Protein AF-A0A948F2N7-F1 (afdb_monomer_lite)

Sequence (190 aa):
MMTNHFDINRPVHLARRDVFFERAAEILYSPLQHLPTAQRIERVEMILALLKISERHAFFAIQASKALPREHDMLRFLRLIYDSVQSAHSMMQHQLHLEAEESFLCQFLTATPEQCVLPALHYQRRAEDILQGLWNVLQLAHTAYRALQQANQGQFQADEQERYRLAYDSFRQDVMAFSAPPAPTPPPPA

pLDDT: mean 90.44, std 11.83, range [44.75, 98.5]

Structure (mmCIF, N/CA/C/O backbone):
data_AF-A0A948F2N7-F1
#
_entry.id   AF-A0A948F2N7-F1
#
loop_
_atom_site.group_PDB
_atom_site.id
_atom_site.type_symbol
_atom_site.label_atom_id
_atom_site.label_alt_id
_atom_site.label_comp_id
_atom_site.label_asym_id
_atom_site.label_entity_id
_atom_site.label_seq_id
_atom_site.pdbx_PDB_ins_code
_atom_site.Cartn_x
_atom_site.Cartn_y
_atom_site.Cartn_z
_atom_site.occupancy
_atom_site.B_iso_or_equiv
_atom_site.auth_seq_id
_atom_site.auth_comp_id
_atom_site.auth_asym_id
_atom_site.auth_atom_id
_atom_site.pdbx_PDB_model_num
ATOM 1 N N . MET A 1 1 ? -32.102 10.167 18.237 1.00 46.38 1 MET A N 1
ATOM 2 C CA . MET A 1 1 ? -30.822 10.564 17.611 1.00 46.38 1 MET A CA 1
ATOM 3 C C . MET A 1 1 ? -30.577 9.611 16.455 1.00 46.38 1 MET A C 1
ATOM 5 O O . MET A 1 1 ? -30.677 8.414 16.684 1.00 46.38 1 MET A O 1
ATOM 9 N N . MET A 1 2 ? -30.363 10.102 15.231 1.00 49.56 2 MET A N 1
ATOM 10 C CA . MET A 1 2 ? -29.996 9.229 14.109 1.00 49.56 2 MET A CA 1
ATOM 11 C C . MET A 1 2 ? -28.596 8.682 14.375 1.00 49.56 2 MET A C 1
ATOM 13 O O . MET A 1 2 ? -27.639 9.449 14.448 1.00 49.56 2 MET A O 1
ATOM 17 N N . THR A 1 3 ? -28.490 7.376 14.589 1.00 60.00 3 THR A N 1
ATOM 18 C CA . THR A 1 3 ? -27.208 6.700 14.767 1.00 60.00 3 THR A CA 1
ATOM 19 C C . THR A 1 3 ? -26.395 6.874 13.488 1.00 60.00 3 THR A C 1
ATOM 21 O O . THR A 1 3 ? -26.843 6.478 12.412 1.00 60.00 3 THR A O 1
ATOM 24 N N . ASN A 1 4 ? -25.224 7.500 13.585 1.00 78.81 4 ASN A N 1
ATOM 25 C CA . ASN A 1 4 ? -24.350 7.717 12.441 1.00 78.81 4 ASN A CA 1
ATOM 26 C C . ASN A 1 4 ? -23.945 6.352 11.850 1.00 78.81 4 ASN A C 1
ATOM 28 O O . ASN A 1 4 ? -23.391 5.505 12.553 1.00 78.81 4 ASN A O 1
ATOM 32 N N . HIS A 1 5 ? -24.217 6.119 10.561 1.00 83.12 5 HIS A N 1
ATOM 33 C CA . HIS A 1 5 ? -23.869 4.860 9.889 1.00 83.12 5 HIS A CA 1
ATOM 34 C C . HIS A 1 5 ? -22.365 4.547 9.962 1.00 83.12 5 HIS A C 1
ATOM 36 O O . HIS A 1 5 ? -21.990 3.371 9.954 1.00 83.12 5 HIS A O 1
ATOM 42 N N . PHE A 1 6 ? -21.515 5.575 10.082 1.00 85.25 6 PHE A N 1
ATOM 43 C CA . PHE A 1 6 ? -20.081 5.404 10.300 1.00 85.25 6 PHE A CA 1
ATOM 44 C C . PHE A 1 6 ? -19.765 4.799 11.667 1.00 85.25 6 PHE A C 1
ATOM 46 O O . PHE A 1 6 ? -18.865 3.972 11.741 1.00 85.25 6 PHE A O 1
ATOM 53 N N . ASP A 1 7 ? -20.520 5.127 12.720 1.00 87.62 7 ASP A N 1
ATOM 54 C CA . ASP A 1 7 ? -20.317 4.546 14.054 1.00 87.62 7 ASP A CA 1
ATOM 55 C C . ASP A 1 7 ? -20.679 3.061 14.067 1.00 87.62 7 ASP A C 1
ATOM 57 O O . ASP A 1 7 ? -19.902 2.234 14.541 1.00 87.62 7 ASP A O 1
ATOM 61 N N . ILE A 1 8 ? -21.822 2.705 13.471 1.00 89.06 8 ILE A N 1
ATOM 62 C CA . ILE A 1 8 ? -22.275 1.309 13.407 1.00 89.06 8 ILE A CA 1
ATOM 63 C C . ILE A 1 8 ? -21.257 0.456 12.643 1.00 89.06 8 ILE A C 1
ATOM 65 O O . ILE A 1 8 ? -20.907 -0.628 13.101 1.00 89.06 8 ILE A O 1
ATOM 69 N N . ASN A 1 9 ? -20.757 0.929 11.500 1.00 94.06 9 ASN A N 1
ATOM 70 C CA . ASN A 1 9 ? -19.864 0.152 10.635 1.00 94.06 9 ASN A CA 1
ATOM 71 C C . ASN A 1 9 ? -18.371 0.356 10.923 1.00 94.06 9 ASN A C 1
ATOM 73 O O . ASN A 1 9 ? -17.530 -0.244 10.248 1.00 94.06 9 ASN A O 1
ATOM 77 N N . ARG A 1 10 ? -18.018 1.163 11.930 1.00 95.19 10 ARG A N 1
ATOM 78 C CA . ARG A 1 10 ? -16.626 1.465 12.284 1.00 95.19 10 ARG A CA 1
ATOM 79 C C . ARG A 1 10 ? -15.768 0.208 12.483 1.00 95.19 10 ARG A C 1
ATOM 81 O O . ARG A 1 10 ? -14.689 0.175 11.888 1.00 95.19 10 ARG A O 1
ATOM 88 N N . PRO A 1 11 ? -16.210 -0.842 13.211 1.00 97.19 11 PRO A N 1
ATOM 89 C CA . PRO A 1 11 ? -15.408 -2.057 13.368 1.00 97.19 11 PRO A CA 1
ATOM 90 C C . PRO A 1 11 ? -15.084 -2.727 12.025 1.00 97.19 11 PRO A C 1
ATOM 92 O O . PRO A 1 11 ? -13.953 -3.140 11.790 1.00 97.19 11 PRO A O 1
ATOM 95 N N . VAL A 1 12 ? -16.041 -2.750 11.094 1.00 97.50 12 VAL A N 1
ATOM 96 C CA . VAL A 1 12 ? -15.871 -3.346 9.758 1.00 97.50 12 VAL A CA 1
ATOM 97 C C . VAL A 1 12 ? -14.907 -2.521 8.901 1.00 97.50 12 VAL A C 1
ATOM 99 O O . VAL A 1 12 ? -14.064 -3.076 8.196 1.00 97.50 12 VAL A O 1
ATOM 102 N N . HIS A 1 13 ? -14.997 -1.190 8.958 1.00 97.81 13 HIS A N 1
ATOM 103 C CA . HIS A 1 13 ? -14.063 -0.311 8.253 1.00 97.81 13 HIS A CA 1
ATOM 104 C C . HIS A 1 13 ? -12.637 -0.431 8.795 1.00 97.81 13 HIS A C 1
ATOM 106 O O . HIS A 1 13 ? -11.698 -0.524 8.006 1.00 97.81 13 HIS A O 1
ATOM 112 N N . LEU A 1 14 ? -12.465 -0.505 10.115 1.00 98.25 14 LEU A N 1
ATOM 113 C CA . LEU A 1 14 ? -11.155 -0.729 10.723 1.00 98.25 14 LEU A CA 1
ATOM 114 C C . LEU A 1 14 ? -10.580 -2.097 10.337 1.00 98.25 14 LEU A C 1
ATOM 116 O O . LEU A 1 14 ? -9.423 -2.161 9.929 1.00 98.25 14 LEU A O 1
ATOM 120 N N . ALA A 1 15 ? -11.393 -3.157 10.352 1.00 98.38 15 ALA A N 1
ATOM 121 C CA . ALA A 1 15 ? -10.968 -4.484 9.910 1.00 98.38 15 ALA A CA 1
ATOM 122 C C . ALA A 1 15 ? -10.493 -4.480 8.446 1.00 98.38 15 ALA A C 1
ATOM 124 O O . ALA A 1 15 ? -9.413 -4.985 8.147 1.00 98.38 15 ALA A O 1
ATOM 125 N N . ARG A 1 16 ? -11.239 -3.842 7.530 1.00 97.69 16 ARG A N 1
ATOM 126 C CA . ARG A 1 16 ? -10.808 -3.700 6.125 1.00 97.69 16 ARG A CA 1
ATOM 127 C C . ARG A 1 16 ? -9.537 -2.884 5.978 1.00 97.69 16 ARG A C 1
ATOM 129 O O . ARG A 1 16 ? -8.660 -3.267 5.216 1.00 97.69 16 ARG A O 1
ATOM 136 N N . ARG A 1 17 ? -9.425 -1.752 6.673 1.00 98.31 17 ARG A N 1
ATOM 137 C CA . ARG A 1 17 ? -8.193 -0.959 6.639 1.00 98.31 17 ARG A CA 1
ATOM 138 C C . ARG A 1 17 ? -6.998 -1.838 6.998 1.00 98.31 17 ARG A C 1
ATOM 140 O O . ARG A 1 17 ? -6.014 -1.841 6.262 1.00 98.31 17 ARG A O 1
ATOM 147 N N . ASP A 1 18 ? -7.117 -2.566 8.103 1.00 98.44 18 ASP A N 1
ATOM 148 C CA . ASP A 1 18 ? -6.036 -3.360 8.670 1.00 98.44 18 ASP A CA 1
ATOM 149 C C . ASP A 1 18 ? -5.641 -4.514 7.746 1.00 98.44 18 ASP A C 1
ATOM 151 O O . ASP A 1 18 ? -4.490 -4.569 7.332 1.00 98.44 18 ASP A O 1
ATOM 155 N N . VAL A 1 19 ? -6.588 -5.357 7.319 1.00 98.19 19 VAL A N 1
ATOM 156 C CA . VAL A 1 19 ? -6.302 -6.505 6.438 1.00 98.19 19 VAL A CA 1
ATOM 157 C C . VAL A 1 19 ? -5.611 -6.079 5.141 1.00 98.19 19 VAL A C 1
ATOM 159 O O . VAL A 1 19 ? -4.611 -6.672 4.736 1.00 98.19 19 VAL A O 1
ATOM 162 N N . PHE A 1 20 ? -6.132 -5.046 4.475 1.00 98.00 20 PHE A N 1
ATOM 163 C CA . PHE A 1 20 ? -5.592 -4.610 3.188 1.00 98.00 20 PHE A CA 1
ATOM 164 C C . PHE A 1 20 ? -4.229 -3.922 3.340 1.00 98.00 20 PHE A C 1
ATOM 166 O O . PHE A 1 20 ? -3.353 -4.118 2.498 1.00 98.00 20 PHE A O 1
ATOM 173 N N . PHE A 1 21 ? -4.020 -3.162 4.421 1.00 97.75 21 PHE A N 1
ATOM 174 C CA . PHE A 1 21 ? -2.711 -2.582 4.729 1.00 97.75 21 PHE A CA 1
ATOM 175 C C . PHE A 1 21 ? -1.679 -3.663 5.058 1.00 97.75 21 PHE A C 1
ATOM 177 O O . PHE A 1 21 ? -0.584 -3.645 4.501 1.00 97.75 21 PHE A O 1
ATOM 184 N N . GLU A 1 22 ? -2.028 -4.615 5.925 1.00 96.88 22 GLU A N 1
ATOM 185 C CA . GLU A 1 22 ? -1.131 -5.702 6.317 1.00 96.88 22 GLU A CA 1
ATOM 186 C C . GLU A 1 22 ? -0.718 -6.542 5.110 1.00 96.88 22 GLU A C 1
ATOM 188 O O . GLU A 1 22 ? 0.467 -6.836 4.955 1.00 96.88 22 GLU A O 1
ATOM 193 N N . ARG A 1 23 ? -1.655 -6.854 4.204 1.00 96.00 23 ARG A N 1
ATOM 194 C CA . ARG A 1 23 ? -1.316 -7.572 2.972 1.00 96.00 23 ARG A CA 1
ATOM 195 C C . ARG A 1 23 ? -0.406 -6.755 2.059 1.00 96.00 23 ARG A C 1
ATOM 197 O O . ARG A 1 23 ? 0.554 -7.300 1.520 1.00 96.00 23 ARG A O 1
ATOM 204 N N . ALA A 1 24 ? -0.688 -5.465 1.874 1.00 96.06 24 ALA A N 1
ATOM 205 C CA . ALA A 1 24 ? 0.168 -4.596 1.070 1.00 96.06 24 ALA A CA 1
ATOM 206 C C . ALA A 1 24 ? 1.598 -4.553 1.634 1.00 96.06 24 ALA A C 1
ATOM 208 O O . ALA A 1 24 ? 2.561 -4.697 0.881 1.00 96.06 24 ALA A O 1
ATOM 209 N N . ALA A 1 25 ? 1.733 -4.422 2.957 1.00 94.88 25 ALA A N 1
ATOM 210 C CA . ALA A 1 25 ? 3.020 -4.446 3.640 1.00 94.88 25 ALA A CA 1
ATOM 211 C C . ALA A 1 25 ? 3.738 -5.795 3.460 1.00 94.88 25 ALA A C 1
ATOM 213 O O . ALA A 1 25 ? 4.911 -5.813 3.106 1.00 94.88 25 ALA A O 1
ATOM 214 N N . GLU A 1 26 ? 3.039 -6.922 3.626 1.00 93.06 26 GLU A N 1
ATOM 215 C CA . GLU A 1 26 ? 3.589 -8.270 3.409 1.00 93.06 26 GLU A CA 1
ATOM 216 C C . GLU A 1 26 ? 4.169 -8.444 1.995 1.00 93.06 26 GLU A C 1
ATOM 218 O O . GLU A 1 26 ? 5.285 -8.940 1.822 1.00 93.06 26 GLU A O 1
ATOM 223 N N . ILE A 1 27 ? 3.440 -7.989 0.973 1.00 92.56 27 ILE A N 1
ATOM 224 C CA . ILE A 1 27 ? 3.890 -8.069 -0.420 1.00 92.56 27 ILE A CA 1
ATOM 225 C C . ILE A 1 27 ? 5.096 -7.150 -0.652 1.00 92.56 27 ILE A C 1
ATOM 227 O O . ILE A 1 27 ? 6.024 -7.560 -1.349 1.00 92.56 27 ILE A O 1
ATOM 231 N N . LEU A 1 28 ? 5.116 -5.956 -0.047 1.00 91.81 28 LEU A N 1
ATOM 232 C CA . LEU A 1 28 ? 6.245 -5.018 -0.112 1.00 91.81 28 LEU A CA 1
ATOM 233 C C . LEU A 1 28 ? 7.523 -5.565 0.543 1.00 91.81 28 LEU A C 1
ATOM 235 O O . LEU A 1 28 ? 8.616 -5.217 0.108 1.00 91.81 28 LEU A O 1
ATOM 239 N N . TYR A 1 29 ? 7.409 -6.444 1.543 1.00 88.75 29 TYR A N 1
ATOM 240 C CA . TYR A 1 29 ? 8.560 -7.139 2.132 1.00 88.75 29 TYR A CA 1
ATOM 241 C C . TYR A 1 29 ? 9.114 -8.271 1.248 1.00 88.75 29 TYR A C 1
ATOM 243 O O . TYR A 1 29 ? 10.170 -8.824 1.555 1.00 88.75 29 TYR A O 1
ATOM 251 N N . SER A 1 30 ? 8.425 -8.642 0.165 1.00 86.88 30 SER A N 1
ATOM 252 C CA . SER A 1 30 ? 8.872 -9.712 -0.730 1.00 86.88 30 SER A CA 1
ATOM 253 C C . SER A 1 30 ? 9.883 -9.190 -1.764 1.00 86.88 30 SER A C 1
ATOM 255 O O . SER A 1 30 ? 9.592 -8.199 -2.436 1.00 86.88 30 SER A O 1
ATOM 257 N N . PRO A 1 31 ? 11.030 -9.862 -1.976 1.00 83.56 31 PRO A N 1
ATOM 258 C CA . PRO A 1 31 ? 12.002 -9.451 -2.987 1.00 83.56 31 PRO A CA 1
ATOM 259 C C . PRO A 1 31 ? 11.407 -9.431 -4.403 1.00 83.56 31 PRO A C 1
ATOM 261 O O . PRO A 1 31 ? 10.843 -10.423 -4.861 1.00 83.56 31 PRO A O 1
ATOM 264 N N . LEU A 1 32 ? 11.578 -8.314 -5.117 1.00 84.75 32 LEU A N 1
ATOM 265 C CA . LEU A 1 32 ? 11.152 -8.162 -6.519 1.00 84.75 32 LEU A CA 1
ATOM 266 C C . LEU A 1 32 ? 12.289 -8.380 -7.529 1.00 84.75 32 LEU A C 1
ATOM 268 O O . LEU A 1 32 ? 12.033 -8.489 -8.722 1.00 84.75 32 LEU A O 1
ATOM 272 N N . GLN A 1 33 ? 13.541 -8.440 -7.068 1.00 79.56 33 GLN A N 1
ATOM 273 C CA . GLN A 1 33 ? 14.754 -8.373 -7.901 1.00 79.56 33 GLN A CA 1
ATOM 274 C C . GLN A 1 33 ? 14.891 -9.525 -8.907 1.00 79.56 33 GLN A C 1
ATOM 276 O O . GLN A 1 33 ? 15.555 -9.373 -9.926 1.00 79.56 33 GLN A O 1
ATOM 281 N N . HIS A 1 34 ? 14.266 -10.670 -8.631 1.00 83.00 34 HIS A N 1
ATOM 282 C CA . HIS A 1 34 ? 14.324 -11.851 -9.497 1.00 83.00 34 HIS A CA 1
ATOM 283 C C . HIS A 1 34 ? 13.182 -11.917 -10.518 1.00 83.00 34 HIS A C 1
ATOM 285 O O . HIS A 1 34 ? 13.141 -12.842 -11.325 1.00 83.00 34 HIS A O 1
ATOM 291 N N . LEU A 1 35 ? 12.243 -10.970 -10.475 1.00 88.31 35 LEU A N 1
ATOM 292 C CA . LEU A 1 35 ? 11.080 -10.962 -11.352 1.00 88.31 35 LEU A CA 1
ATOM 293 C C . LEU A 1 35 ? 11.353 -10.132 -12.619 1.00 88.31 35 LEU A C 1
ATOM 295 O O . LEU A 1 35 ? 11.955 -9.057 -12.526 1.00 88.31 35 LEU A O 1
ATOM 299 N N . PRO A 1 36 ? 10.851 -10.561 -13.792 1.00 91.81 36 PRO A N 1
ATOM 300 C CA . PRO A 1 36 ? 10.813 -9.726 -14.992 1.00 91.81 36 PRO A CA 1
ATOM 301 C C . PRO A 1 36 ? 10.099 -8.388 -14.745 1.00 91.81 36 PRO A C 1
ATOM 303 O O . PRO A 1 36 ? 9.174 -8.320 -13.935 1.00 91.81 36 PRO A O 1
ATOM 306 N N . THR A 1 37 ? 10.472 -7.324 -15.471 1.00 92.38 37 THR A N 1
ATOM 307 C CA . THR A 1 37 ? 9.880 -5.971 -15.344 1.00 92.38 37 THR A CA 1
ATOM 308 C C . THR A 1 37 ? 8.350 -5.987 -15.364 1.00 92.38 37 THR A C 1
ATOM 310 O O . THR A 1 37 ? 7.734 -5.396 -14.481 1.00 92.38 37 THR A O 1
ATOM 313 N N . ALA A 1 38 ? 7.733 -6.739 -16.281 1.00 92.25 38 ALA A N 1
ATOM 314 C CA . ALA A 1 38 ? 6.277 -6.878 -16.352 1.00 92.25 38 ALA A CA 1
ATOM 315 C C . ALA A 1 38 ? 5.661 -7.469 -15.065 1.00 92.25 38 ALA A C 1
ATOM 317 O O . ALA A 1 38 ? 4.722 -6.905 -14.514 1.00 92.25 38 ALA A O 1
ATOM 318 N N . GLN A 1 39 ? 6.244 -8.537 -14.512 1.00 92.94 39 GLN A N 1
ATOM 319 C CA . GLN A 1 39 ? 5.759 -9.145 -13.264 1.00 92.94 39 GLN A CA 1
ATOM 320 C C . GLN A 1 39 ? 5.991 -8.241 -12.044 1.00 92.94 39 GLN A C 1
ATOM 322 O O . GLN A 1 39 ? 5.197 -8.240 -11.101 1.00 92.94 39 GLN A O 1
ATOM 327 N N . ARG A 1 40 ? 7.071 -7.443 -12.046 1.00 94.31 40 ARG A N 1
ATOM 328 C CA . ARG A 1 40 ? 7.293 -6.410 -11.020 1.00 94.31 40 ARG A CA 1
ATOM 329 C C . ARG A 1 40 ? 6.185 -5.355 -11.066 1.00 94.31 40 ARG A C 1
ATOM 331 O O . ARG A 1 40 ? 5.661 -5.004 -10.011 1.00 94.31 40 ARG A O 1
ATOM 338 N N . ILE A 1 41 ? 5.795 -4.913 -12.264 1.00 95.44 41 ILE A N 1
ATOM 339 C CA . ILE A 1 41 ? 4.695 -3.960 -12.477 1.00 95.44 41 ILE A CA 1
ATOM 340 C C . ILE A 1 41 ? 3.373 -4.526 -11.953 1.00 95.44 41 ILE A C 1
ATOM 342 O O . ILE A 1 41 ? 2.759 -3.885 -11.106 1.00 95.44 41 ILE A O 1
ATOM 346 N N . GLU A 1 42 ? 2.983 -5.738 -12.359 1.00 94.56 42 GLU A N 1
ATOM 347 C CA . GLU A 1 42 ? 1.745 -6.389 -11.890 1.00 94.56 42 GLU A CA 1
ATOM 348 C C . GLU A 1 42 ? 1.687 -6.472 -10.356 1.00 94.56 42 GLU A C 1
ATOM 350 O O . GLU A 1 42 ? 0.668 -6.190 -9.719 1.00 94.56 42 GLU A O 1
ATOM 355 N N . ARG A 1 43 ? 2.817 -6.814 -9.725 1.00 93.75 43 ARG A N 1
ATOM 356 C CA . ARG A 1 43 ? 2.906 -6.901 -8.265 1.00 93.75 43 ARG A CA 1
ATOM 357 C C . ARG A 1 43 ? 2.762 -5.538 -7.593 1.00 93.75 43 ARG A C 1
ATOM 359 O O . ARG A 1 43 ? 2.100 -5.437 -6.559 1.00 93.75 43 ARG A O 1
ATOM 366 N N . VAL A 1 44 ? 3.356 -4.498 -8.169 1.00 96.00 44 VAL A N 1
ATOM 367 C CA . VAL A 1 44 ? 3.223 -3.119 -7.686 1.00 96.00 44 VAL A CA 1
ATOM 368 C C . VAL A 1 44 ? 1.791 -2.599 -7.869 1.00 96.00 44 VAL A C 1
ATOM 370 O O . VAL A 1 44 ? 1.259 -1.961 -6.961 1.00 96.00 44 VAL A O 1
ATOM 373 N N . GLU A 1 45 ? 1.118 -2.933 -8.968 1.00 96.88 45 GLU A N 1
ATOM 374 C CA . GLU A 1 45 ? -0.293 -2.592 -9.201 1.00 96.88 45 GLU A CA 1
ATOM 375 C C . GLU A 1 45 ? -1.220 -3.240 -8.171 1.00 96.88 45 GLU A C 1
ATOM 377 O O . GLU A 1 45 ? -2.111 -2.583 -7.625 1.00 96.88 45 GLU A O 1
ATOM 382 N N . MET A 1 46 ? -0.964 -4.503 -7.821 1.00 95.88 46 MET A N 1
ATOM 383 C CA . MET A 1 46 ? -1.671 -5.171 -6.730 1.00 95.88 46 MET A CA 1
ATOM 384 C C . MET A 1 46 ? -1.467 -4.440 -5.393 1.00 95.88 46 MET A C 1
ATOM 386 O O . MET A 1 46 ? -2.436 -4.222 -4.662 1.00 95.88 46 MET A O 1
ATOM 390 N N . ILE A 1 47 ? -0.237 -4.020 -5.068 1.00 96.38 47 ILE A N 1
ATOM 391 C CA . ILE A 1 47 ? 0.039 -3.236 -3.851 1.00 96.38 47 ILE A CA 1
ATOM 392 C C . ILE A 1 47 ? -0.759 -1.923 -3.865 1.00 96.38 47 ILE A C 1
ATOM 394 O O . ILE A 1 47 ? -1.398 -1.590 -2.864 1.00 96.38 47 ILE A O 1
ATOM 398 N N . LEU A 1 48 ? -0.774 -1.197 -4.989 1.00 98.00 48 LEU A N 1
ATOM 399 C CA . LEU A 1 48 ? -1.536 0.048 -5.140 1.00 98.00 48 LEU A CA 1
ATOM 400 C C . LEU A 1 48 ? -3.036 -0.170 -4.912 1.00 98.00 48 LEU A C 1
ATOM 402 O O . LEU A 1 48 ? -3.661 0.595 -4.173 1.00 98.00 48 LEU A O 1
ATOM 406 N N . ALA A 1 49 ? -3.609 -1.233 -5.481 1.00 97.31 49 ALA A N 1
ATOM 407 C CA . ALA A 1 49 ? -5.016 -1.576 -5.289 1.00 97.31 49 ALA A CA 1
ATOM 408 C C . ALA A 1 49 ? -5.346 -1.846 -3.809 1.00 97.31 49 ALA A C 1
ATOM 410 O O . ALA A 1 49 ? -6.332 -1.320 -3.281 1.00 97.31 49 ALA A O 1
ATOM 411 N N . LEU A 1 50 ? -4.496 -2.609 -3.113 1.00 97.62 50 LEU A N 1
ATOM 412 C CA . LEU A 1 50 ? -4.661 -2.904 -1.687 1.00 97.62 50 LEU A CA 1
ATOM 413 C C . LEU A 1 50 ? -4.578 -1.632 -0.831 1.00 97.62 50 LEU A C 1
ATOM 415 O O . LEU A 1 50 ? -5.456 -1.381 0.001 1.00 97.62 50 LEU A O 1
ATOM 419 N N . LEU A 1 51 ? -3.567 -0.790 -1.070 1.00 98.06 51 LEU A N 1
ATOM 420 C CA . LEU A 1 51 ? -3.399 0.483 -0.368 1.00 98.06 51 LEU A CA 1
ATOM 421 C C . LEU A 1 51 ? -4.590 1.414 -0.596 1.00 98.06 51 LEU A C 1
ATOM 423 O O . LEU A 1 51 ? -5.051 2.046 0.353 1.00 98.06 51 LEU A O 1
ATOM 427 N N . LYS A 1 52 ? -5.151 1.448 -1.810 1.00 98.31 52 LYS A N 1
ATOM 428 C CA . LYS A 1 52 ? -6.318 2.283 -2.118 1.00 98.31 52 LYS A CA 1
ATOM 429 C C . LYS A 1 52 ? -7.567 1.849 -1.357 1.00 98.31 52 LYS A C 1
ATOM 431 O O . LYS A 1 52 ? -8.327 2.687 -0.863 1.00 98.31 52 LYS A O 1
ATOM 436 N N . ILE A 1 53 ? -7.779 0.539 -1.229 1.00 97.94 53 ILE A N 1
ATOM 437 C CA . ILE A 1 53 ? -8.884 -0.007 -0.434 1.00 97.94 53 ILE A CA 1
ATOM 438 C C . ILE A 1 53 ? -8.677 0.313 1.050 1.00 97.94 53 ILE A C 1
ATOM 440 O O . ILE A 1 53 ? -9.622 0.759 1.709 1.00 97.94 53 ILE A O 1
ATOM 444 N N . SER A 1 54 ? -7.453 0.145 1.560 1.00 98.44 54 SER A N 1
ATOM 445 C CA . SER A 1 54 ? -7.120 0.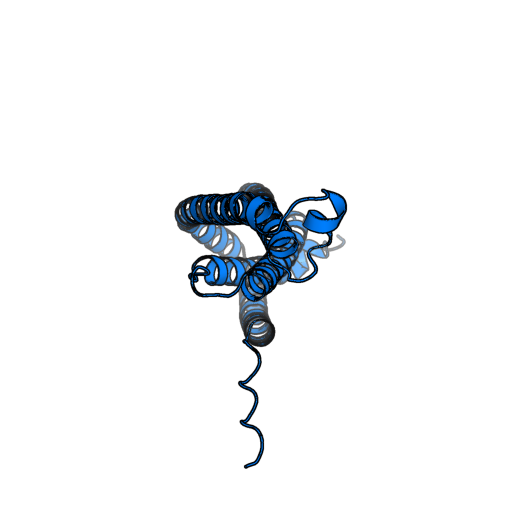491 2.944 1.00 98.44 54 SER A CA 1
ATOM 446 C C . SER A 1 54 ? -7.336 1.982 3.227 1.00 98.44 54 SER A C 1
ATOM 448 O O . SER A 1 54 ? -8.016 2.324 4.195 1.00 98.44 54 SER A O 1
ATOM 450 N N . GLU A 1 55 ? -6.866 2.868 2.342 1.00 98.50 55 GLU A N 1
ATOM 451 C CA . GLU A 1 55 ? -7.054 4.323 2.425 1.00 98.50 55 GLU A CA 1
ATOM 452 C C . GLU A 1 55 ? -8.541 4.686 2.517 1.00 98.50 55 GLU A C 1
ATOM 454 O O . GLU A 1 55 ? -8.955 5.428 3.410 1.00 98.50 55 GLU A O 1
ATOM 459 N N . ARG A 1 56 ? -9.373 4.123 1.631 1.00 98.31 56 ARG A N 1
ATOM 460 C CA . ARG A 1 56 ? -10.821 4.372 1.622 1.00 98.31 56 ARG A CA 1
ATOM 461 C C . ARG A 1 56 ? -11.476 3.978 2.945 1.00 98.31 56 ARG A C 1
ATOM 463 O O . ARG A 1 56 ? -12.321 4.705 3.461 1.00 98.31 56 ARG A O 1
ATOM 470 N N . HIS A 1 57 ? -11.096 2.833 3.503 1.00 98.19 57 HIS A N 1
ATOM 471 C CA . HIS A 1 57 ? -11.675 2.360 4.758 1.00 98.19 57 HIS A CA 1
ATOM 472 C C . HIS A 1 57 ? -11.100 3.063 5.993 1.00 98.19 57 HIS A C 1
ATOM 474 O O . HIS A 1 57 ? -11.841 3.273 6.952 1.00 98.19 57 HIS A O 1
ATOM 480 N N . ALA A 1 58 ? -9.854 3.541 5.944 1.00 98.25 58 ALA A N 1
ATOM 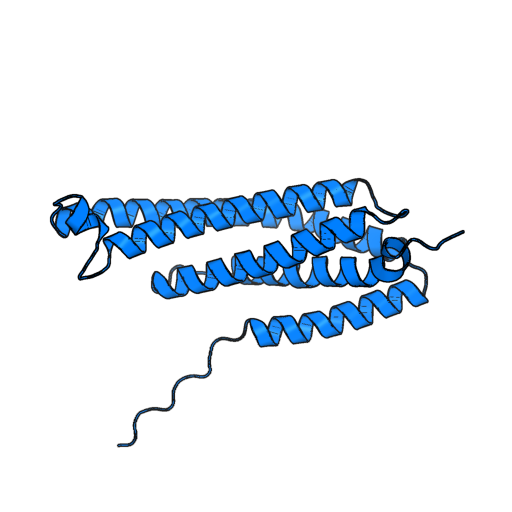481 C CA . ALA A 1 58 ? -9.335 4.492 6.922 1.00 98.25 58 ALA A CA 1
ATOM 482 C C . ALA A 1 58 ? -10.138 5.800 6.897 1.00 98.25 58 ALA A C 1
ATOM 484 O O . ALA A 1 58 ? -10.546 6.283 7.949 1.00 98.25 58 ALA A O 1
ATOM 485 N N . PHE A 1 59 ? -10.432 6.331 5.704 1.00 97.94 59 PHE A N 1
ATOM 486 C CA . PHE A 1 59 ? -11.242 7.537 5.547 1.00 97.94 59 PHE A CA 1
ATOM 487 C C . PHE A 1 59 ? -12.650 7.381 6.138 1.00 97.94 59 PHE A C 1
ATOM 489 O O . PHE A 1 59 ? -13.116 8.294 6.810 1.00 97.94 59 PHE A O 1
ATOM 496 N N . PHE A 1 60 ? -13.319 6.242 5.941 1.00 96.88 60 PHE A N 1
ATOM 497 C CA . PHE A 1 60 ? -14.629 6.004 6.560 1.00 96.88 60 PHE A CA 1
ATOM 498 C C . PHE A 1 60 ? -14.548 5.811 8.075 1.00 96.88 60 PHE A C 1
ATOM 500 O O . PHE A 1 60 ? -15.420 6.292 8.793 1.00 96.88 60 PHE A O 1
ATOM 507 N N . ALA A 1 61 ? -13.501 5.148 8.575 1.00 96.50 61 ALA A N 1
ATOM 508 C CA . ALA A 1 61 ? -13.319 4.957 10.009 1.00 96.50 61 ALA A CA 1
ATOM 509 C C . ALA A 1 61 ? -13.175 6.296 10.752 1.00 96.50 61 ALA A C 1
ATOM 511 O O . ALA A 1 61 ? -13.810 6.468 11.792 1.00 96.50 61 ALA A O 1
ATOM 512 N N . ILE A 1 62 ? -12.430 7.264 10.199 1.00 96.75 62 ILE A N 1
ATOM 513 C CA . ILE A 1 62 ? -12.237 8.582 10.836 1.00 96.75 62 ILE A CA 1
ATOM 514 C C . ILE A 1 62 ? -13.492 9.466 10.857 1.00 96.75 62 ILE A C 1
ATOM 516 O O . ILE A 1 62 ? -13.502 10.468 11.560 1.00 96.75 62 ILE A O 1
ATOM 520 N N . GLN A 1 63 ? -14.549 9.123 10.109 1.00 95.69 63 GLN A N 1
ATOM 521 C CA . GLN A 1 63 ? -15.831 9.846 10.176 1.00 95.69 63 GLN A CA 1
ATOM 522 C C . GLN A 1 63 ? -16.669 9.457 11.404 1.00 95.69 63 GLN A C 1
ATOM 524 O O . GLN A 1 63 ? -17.705 10.069 11.674 1.00 95.69 63 GLN A O 1
ATOM 529 N N . ALA A 1 64 ? -16.272 8.404 12.118 1.00 93.56 64 ALA A N 1
ATOM 530 C CA . ALA A 1 64 ? -16.971 7.941 13.303 1.00 93.56 64 ALA A CA 1
ATOM 531 C C . ALA A 1 64 ? -16.640 8.812 14.527 1.00 93.56 64 ALA A C 1
ATOM 533 O O . ALA A 1 64 ? -15.519 9.286 14.695 1.00 93.56 64 ALA A O 1
ATOM 534 N N . SER A 1 65 ? -17.604 8.961 15.430 1.00 91.69 65 SER A N 1
ATOM 535 C CA . SER A 1 65 ? -17.506 9.784 16.643 1.00 91.69 65 SER A CA 1
ATOM 536 C C . SER A 1 65 ? -16.376 9.359 17.586 1.00 91.69 65 SER A C 1
ATOM 538 O O . SER A 1 65 ? -15.786 10.196 18.265 1.00 91.69 65 SER A O 1
ATOM 540 N N . LYS A 1 66 ? -16.045 8.062 17.609 1.00 92.12 66 LYS A N 1
ATOM 541 C CA . LYS A 1 66 ? -14.974 7.487 18.438 1.00 92.12 66 LYS A CA 1
ATOM 542 C C . LYS A 1 66 ? -13.578 7.560 17.789 1.00 92.12 66 LYS A C 1
ATOM 544 O O . LYS A 1 66 ? -12.654 6.942 18.315 1.00 92.12 66 LYS A O 1
ATOM 549 N N . ALA A 1 67 ? -13.411 8.246 16.653 1.00 94.50 67 ALA A N 1
ATOM 550 C CA . ALA A 1 67 ? -12.128 8.314 15.954 1.00 94.50 67 ALA A CA 1
ATOM 551 C C . ALA A 1 67 ? -11.013 8.925 16.824 1.00 94.50 67 ALA A C 1
ATOM 553 O O . ALA A 1 67 ? -11.169 9.975 17.446 1.00 94.50 67 ALA A O 1
ATOM 554 N N . LEU A 1 68 ? -9.863 8.257 16.854 1.00 95.94 68 LEU A N 1
ATOM 555 C CA . LEU A 1 68 ? -8.651 8.700 17.522 1.00 95.94 68 LEU A CA 1
ATOM 556 C C . LEU A 1 68 ? -7.865 9.665 16.621 1.00 95.94 68 LEU A C 1
ATOM 558 O O . LEU A 1 68 ? -7.763 9.430 15.414 1.00 95.94 68 LEU A O 1
ATOM 562 N N . PRO A 1 69 ? -7.179 10.679 17.186 1.00 95.75 69 PRO A N 1
ATOM 563 C CA . PRO A 1 69 ? -6.334 11.589 16.406 1.00 95.75 69 PRO A CA 1
ATOM 564 C C . PRO A 1 69 ? -5.302 10.866 15.524 1.00 95.75 69 PRO A C 1
ATOM 566 O O . PRO A 1 69 ? -5.107 11.226 14.364 1.00 95.75 69 PRO A O 1
ATOM 569 N N . ARG A 1 70 ? -4.710 9.779 16.038 1.00 96.62 70 ARG A N 1
ATOM 570 C CA . ARG A 1 70 ? -3.723 8.958 15.317 1.00 96.62 70 ARG A CA 1
ATOM 571 C C . ARG A 1 70 ? -4.291 8.225 14.094 1.00 96.62 70 ARG A C 1
ATOM 573 O O . ARG A 1 70 ? -3.522 7.783 13.247 1.00 96.62 70 ARG A O 1
ATOM 580 N N . GLU A 1 71 ? -5.610 8.099 13.947 1.00 97.94 71 GLU A N 1
ATOM 581 C CA . GLU A 1 71 ? -6.194 7.548 12.716 1.00 97.94 71 GLU A CA 1
ATOM 582 C C . GLU A 1 71 ? -6.077 8.517 11.537 1.00 97.94 71 GLU A C 1
ATOM 584 O O . GLU A 1 71 ? -5.911 8.073 10.401 1.00 97.94 71 GLU A O 1
ATOM 589 N N . HIS A 1 72 ? -6.088 9.831 11.788 1.00 97.81 72 HIS A N 1
ATOM 590 C CA . HIS A 1 72 ? -5.798 10.817 10.746 1.00 97.81 72 HIS A CA 1
ATOM 591 C C . HIS A 1 72 ? -4.338 10.731 10.295 1.00 97.81 72 HIS A C 1
ATOM 593 O O . HIS A 1 72 ? -4.058 10.840 9.100 1.00 97.81 72 HIS A O 1
ATOM 599 N N . ASP A 1 73 ? -3.415 10.487 11.230 1.00 97.50 73 ASP A N 1
ATOM 600 C CA . ASP A 1 73 ? -2.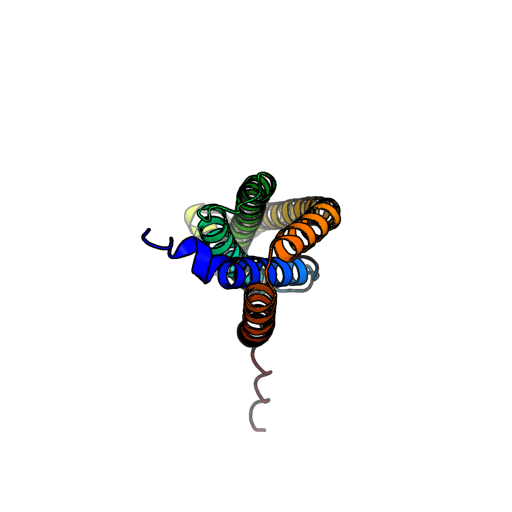011 10.215 10.908 1.00 97.50 73 ASP A CA 1
ATOM 601 C C . ASP A 1 73 ? -1.873 8.947 10.066 1.00 97.50 73 ASP A C 1
ATOM 603 O O . ASP A 1 73 ? -1.198 8.974 9.042 1.00 97.50 73 ASP A O 1
ATOM 607 N N . MET A 1 74 ? -2.577 7.869 10.429 1.00 97.44 74 MET A N 1
ATOM 608 C CA . MET A 1 74 ? -2.606 6.637 9.636 1.00 97.44 74 MET A CA 1
ATOM 609 C C . MET A 1 74 ? -3.138 6.875 8.218 1.00 97.44 74 MET A C 1
ATOM 611 O O . MET A 1 74 ? -2.574 6.358 7.259 1.00 97.44 74 MET A O 1
ATOM 615 N N . LEU A 1 75 ? -4.193 7.679 8.048 1.00 98.38 75 LEU A N 1
ATOM 616 C CA . LEU A 1 75 ? -4.706 8.015 6.716 1.00 98.38 75 LEU A CA 1
ATOM 617 C C . LEU A 1 75 ? -3.668 8.784 5.882 1.00 98.38 75 LEU A C 1
ATOM 619 O O . LEU A 1 75 ? -3.478 8.480 4.704 1.00 98.38 75 LEU A O 1
ATOM 623 N N . ARG A 1 76 ? -2.975 9.762 6.480 1.00 98.12 76 ARG A N 1
ATOM 624 C CA . ARG A 1 76 ? -1.875 10.478 5.810 1.00 98.12 76 ARG A CA 1
ATOM 625 C C . ARG A 1 76 ? -0.725 9.539 5.455 1.00 98.12 76 ARG A C 1
ATOM 627 O O . ARG A 1 76 ? -0.183 9.627 4.359 1.00 98.12 76 ARG A O 1
ATOM 634 N N . PHE A 1 77 ? -0.392 8.626 6.358 1.00 98.00 77 PHE A N 1
ATOM 635 C CA . PHE A 1 77 ? 0.644 7.624 6.157 1.00 98.00 77 PHE A CA 1
ATOM 636 C C . PHE A 1 77 ? 0.318 6.672 4.998 1.00 98.00 77 PHE A C 1
ATOM 638 O O . PHE A 1 77 ? 1.167 6.446 4.141 1.00 98.00 77 PHE A O 1
ATOM 645 N N . LEU A 1 78 ? -0.924 6.183 4.906 1.00 98.38 78 LEU A N 1
ATOM 646 C CA . LEU A 1 78 ? -1.377 5.343 3.791 1.00 98.38 78 LEU A CA 1
ATOM 647 C C . LEU A 1 78 ? -1.226 6.048 2.437 1.00 98.38 78 LEU A C 1
ATOM 649 O O . LEU A 1 78 ? -0.777 5.425 1.478 1.00 98.38 78 LEU A O 1
ATOM 653 N N . ARG A 1 79 ? -1.544 7.348 2.367 1.00 98.31 79 ARG A N 1
ATOM 654 C CA . ARG A 1 79 ? -1.347 8.163 1.156 1.00 98.31 79 ARG A CA 1
ATOM 655 C C . ARG A 1 79 ? 0.128 8.307 0.795 1.00 98.31 79 ARG A C 1
ATOM 657 O O . ARG A 1 79 ? 0.490 8.089 -0.350 1.00 98.31 79 ARG A O 1
ATOM 664 N N . LEU A 1 80 ? 0.984 8.577 1.781 1.00 97.75 80 LEU A N 1
ATOM 665 C CA . LEU A 1 80 ? 2.428 8.692 1.565 1.00 97.75 80 LEU A CA 1
ATOM 666 C C . LEU A 1 80 ? 3.038 7.396 1.004 1.00 97.75 80 LEU A C 1
ATOM 668 O O . LEU A 1 80 ? 3.848 7.436 0.076 1.00 97.75 80 LEU A O 1
ATOM 672 N N . ILE A 1 81 ? 2.646 6.243 1.557 1.00 97.69 81 ILE A N 1
ATOM 673 C CA . ILE A 1 81 ? 3.072 4.935 1.040 1.00 97.69 81 ILE A CA 1
ATOM 674 C C . ILE A 1 81 ? 2.550 4.756 -0.384 1.00 97.69 81 ILE A C 1
ATOM 676 O O . ILE A 1 81 ? 3.329 4.392 -1.259 1.00 97.69 81 ILE A O 1
ATOM 680 N N . TYR A 1 82 ? 1.264 5.027 -0.624 1.00 98.31 82 TYR A N 1
ATOM 681 C CA . TYR A 1 82 ? 0.661 4.915 -1.951 1.00 98.31 82 TYR A CA 1
ATOM 682 C C . TYR A 1 82 ? 1.433 5.734 -2.992 1.00 98.31 82 TYR A C 1
ATOM 684 O O . TYR A 1 82 ? 1.829 5.185 -4.015 1.00 98.31 82 TYR A O 1
ATOM 692 N N . ASP A 1 83 ? 1.726 7.003 -2.707 1.00 98.38 83 ASP A N 1
ATOM 693 C CA . ASP A 1 83 ? 2.453 7.893 -3.620 1.00 98.38 83 ASP A CA 1
ATOM 694 C C . ASP A 1 83 ? 3.882 7.395 -3.891 1.00 98.38 83 ASP A C 1
ATOM 696 O O . ASP A 1 83 ? 4.386 7.478 -5.016 1.00 98.38 83 ASP A O 1
ATOM 700 N N . SER A 1 84 ? 4.529 6.813 -2.878 1.00 97.88 84 SER A N 1
ATOM 701 C CA . SER A 1 84 ? 5.860 6.212 -3.018 1.00 97.88 84 SER A CA 1
ATOM 702 C C . SER A 1 84 ? 5.819 4.972 -3.918 1.00 97.88 84 SER A C 1
ATOM 704 O O . SER A 1 84 ? 6.616 4.850 -4.848 1.00 97.88 84 SER A O 1
ATOM 706 N N . VAL A 1 85 ? 4.852 4.076 -3.698 1.00 97.94 85 VAL A N 1
ATOM 707 C CA . VAL A 1 85 ? 4.643 2.888 -4.541 1.00 97.94 85 VAL A CA 1
ATOM 708 C C . VAL A 1 85 ? 4.275 3.297 -5.971 1.00 97.94 85 VAL A C 1
ATOM 710 O O . VAL A 1 85 ? 4.798 2.723 -6.923 1.00 97.94 85 VAL A O 1
ATOM 713 N N . GLN A 1 86 ? 3.445 4.327 -6.141 1.00 98.50 86 GLN A N 1
ATOM 714 C CA . GLN A 1 86 ? 3.048 4.855 -7.447 1.00 98.50 86 GLN A CA 1
ATOM 715 C C . GLN A 1 86 ? 4.244 5.449 -8.198 1.00 98.50 86 GLN A C 1
ATOM 717 O O . GLN A 1 86 ? 4.365 5.280 -9.409 1.00 98.50 86 GLN A O 1
ATOM 722 N N . SER A 1 87 ? 5.159 6.102 -7.483 1.00 98.38 87 SER A N 1
ATOM 723 C CA . SER A 1 87 ? 6.396 6.617 -8.071 1.00 98.38 87 SER A CA 1
ATOM 724 C C . SER A 1 87 ? 7.291 5.478 -8.564 1.00 98.38 87 SER A C 1
ATOM 726 O O . SER A 1 87 ? 7.793 5.534 -9.686 1.00 98.38 87 SER A O 1
ATOM 728 N N . ALA A 1 88 ? 7.448 4.413 -7.767 1.00 97.44 88 ALA A N 1
ATOM 729 C CA . ALA A 1 88 ? 8.176 3.216 -8.189 1.00 97.44 88 ALA A CA 1
ATOM 730 C C . ALA A 1 88 ? 7.513 2.536 -9.401 1.00 97.44 88 ALA A C 1
ATOM 732 O O . ALA A 1 88 ? 8.212 2.158 -10.339 1.00 97.44 88 ALA A O 1
ATOM 733 N N . HIS A 1 89 ? 6.177 2.449 -9.421 1.00 97.81 89 HIS A N 1
ATOM 734 C CA . HIS A 1 89 ? 5.400 1.933 -10.554 1.00 97.81 89 HIS A CA 1
ATOM 735 C C . HIS A 1 89 ? 5.712 2.690 -11.844 1.00 97.81 89 HIS A C 1
ATOM 737 O O . HIS A 1 89 ? 6.078 2.070 -12.839 1.00 97.81 89 HIS A O 1
ATOM 743 N N . SER A 1 90 ? 5.665 4.024 -11.813 1.00 97.94 90 SER A N 1
ATOM 744 C CA . SER A 1 90 ? 5.978 4.852 -12.980 1.00 97.94 90 SER A CA 1
ATOM 745 C C . SER A 1 90 ? 7.409 4.643 -13.478 1.00 97.94 90 SER A C 1
ATOM 747 O O . SER A 1 90 ? 7.631 4.568 -14.684 1.00 97.94 90 SER A O 1
ATOM 749 N N . MET A 1 91 ? 8.387 4.488 -12.576 1.00 97.50 91 MET A N 1
ATOM 750 C CA . MET A 1 91 ? 9.760 4.163 -12.979 1.00 97.50 91 MET A CA 1
ATOM 751 C C . MET A 1 91 ? 9.832 2.800 -13.683 1.00 97.50 91 MET A C 1
ATOM 753 O O . MET A 1 91 ? 10.460 2.689 -14.732 1.00 97.50 91 MET A O 1
ATOM 757 N N . MET A 1 92 ? 9.144 1.779 -13.169 1.00 95.88 92 MET A N 1
ATOM 758 C CA . MET A 1 92 ? 9.106 0.458 -13.808 1.00 95.88 92 MET A CA 1
ATOM 759 C C . MET A 1 92 ? 8.395 0.483 -15.168 1.00 95.88 92 MET A C 1
ATOM 761 O O . MET A 1 92 ? 8.851 -0.169 -16.103 1.00 95.88 92 MET A O 1
ATOM 765 N N . GLN A 1 93 ? 7.320 1.261 -15.319 1.00 95.25 93 GLN A N 1
ATOM 766 C CA . GLN A 1 93 ? 6.654 1.446 -16.613 1.00 95.25 93 GLN A CA 1
ATOM 767 C C . GLN A 1 93 ? 7.580 2.122 -17.630 1.00 95.25 93 GLN A C 1
ATOM 769 O O . GLN A 1 93 ? 7.654 1.692 -18.778 1.00 95.25 93 GLN A O 1
ATOM 774 N N . HIS A 1 94 ? 8.333 3.145 -17.215 1.00 93.50 94 HIS A N 1
ATOM 775 C CA . HIS A 1 94 ? 9.323 3.784 -18.085 1.00 93.50 94 HIS A CA 1
ATOM 776 C C . HIS A 1 94 ? 10.458 2.829 -18.475 1.00 93.50 94 HIS A C 1
ATOM 778 O O . HIS A 1 94 ? 10.868 2.828 -19.633 1.00 93.50 94 HIS A O 1
ATOM 784 N N . GLN A 1 95 ? 10.930 1.991 -17.542 1.00 94.00 95 GLN A N 1
ATOM 785 C CA . GLN A 1 95 ? 11.869 0.906 -17.840 1.00 94.00 95 GLN A CA 1
ATOM 786 C C . GLN A 1 95 ? 11.292 -0.029 -18.912 1.00 94.00 95 GLN A C 1
ATOM 788 O O . GLN A 1 95 ? 11.928 -0.231 -19.943 1.00 94.00 95 GLN A O 1
ATOM 793 N N . LEU A 1 96 ? 10.071 -0.538 -18.712 1.00 92.94 96 LEU A N 1
ATOM 794 C CA . LEU A 1 96 ? 9.424 -1.460 -19.649 1.00 92.94 96 LEU A CA 1
ATOM 795 C C . LEU A 1 96 ? 9.285 -0.850 -21.049 1.00 92.94 96 LEU A C 1
ATOM 797 O O . LEU A 1 96 ? 9.556 -1.515 -22.046 1.00 92.94 96 LEU A O 1
ATOM 801 N N . HIS A 1 97 ? 8.902 0.427 -21.128 1.00 91.50 97 HIS A N 1
ATOM 802 C CA . HIS A 1 97 ? 8.774 1.122 -22.403 1.00 91.50 97 HIS A CA 1
ATOM 803 C C . HIS A 1 97 ? 10.090 1.234 -23.163 1.00 91.50 97 HIS A C 1
ATOM 805 O O . HIS A 1 97 ? 10.023 1.359 -24.376 1.00 91.50 97 HIS A O 1
ATOM 811 N N . LEU A 1 98 ? 11.250 1.201 -22.502 1.00 89.31 98 LEU A N 1
ATOM 812 C CA . LEU A 1 98 ? 12.570 1.240 -23.141 1.00 89.31 98 LEU A CA 1
ATOM 813 C C . LEU A 1 98 ? 13.147 -0.150 -23.441 1.00 89.31 98 LEU A C 1
ATOM 815 O O . LEU A 1 98 ? 13.978 -0.270 -24.333 1.00 89.31 98 LEU A O 1
ATOM 819 N N . GLU A 1 99 ? 12.729 -1.181 -22.703 1.00 86.94 99 GLU A N 1
ATOM 820 C CA . GLU A 1 99 ? 13.208 -2.564 -22.863 1.00 86.94 99 GLU A CA 1
ATOM 821 C C . GLU A 1 99 ? 12.495 -3.336 -23.986 1.00 86.94 99 GLU A C 1
ATOM 823 O O . GLU A 1 99 ? 13.011 -4.349 -24.451 1.00 86.94 99 GLU A O 1
ATOM 828 N N . ALA A 1 100 ? 11.309 -2.895 -24.411 1.00 80.69 100 ALA A N 1
ATOM 829 C CA . ALA A 1 100 ? 10.520 -3.594 -25.424 1.00 80.69 100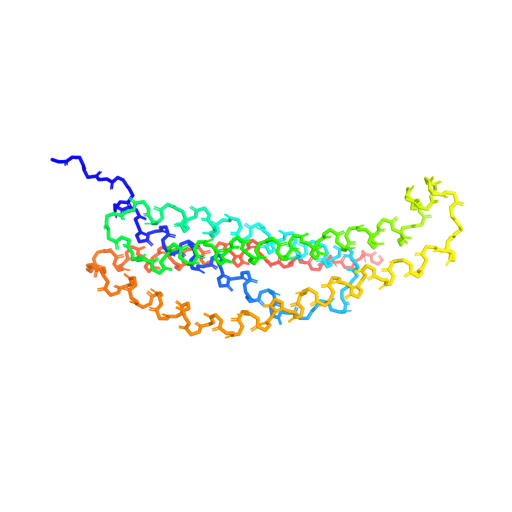 ALA A CA 1
ATOM 830 C C . ALA A 1 100 ? 11.199 -3.604 -26.811 1.00 80.69 100 ALA A C 1
ATOM 832 O O . ALA A 1 100 ? 11.726 -2.585 -27.257 1.00 80.69 100 ALA A O 1
ATOM 833 N N . GLU A 1 101 ? 11.108 -4.736 -27.525 1.00 64.31 101 GLU A N 1
ATOM 834 C CA . GLU A 1 101 ? 11.665 -4.913 -28.883 1.00 64.31 101 GLU A CA 1
ATOM 835 C C . GLU A 1 101 ? 11.121 -3.873 -29.882 1.00 64.31 101 GLU A C 1
ATOM 837 O O . GLU A 1 101 ? 11.858 -3.366 -30.724 1.00 64.31 101 GLU A O 1
ATOM 842 N N . GLU A 1 102 ? 9.856 -3.473 -29.721 1.00 72.50 102 GLU A N 1
ATOM 843 C CA . GLU A 1 102 ? 9.226 -2.343 -30.414 1.00 72.50 102 GLU A CA 1
ATOM 844 C C . GLU A 1 102 ? 8.956 -1.184 -29.441 1.00 72.50 102 GLU A C 1
ATOM 846 O O . GLU A 1 102 ? 7.832 -0.703 -29.290 1.00 72.50 102 GLU A O 1
ATOM 851 N N . SER A 1 103 ? 9.993 -0.745 -28.725 1.00 78.12 103 SER A N 1
ATOM 852 C CA . SER A 1 103 ? 9.904 0.381 -27.793 1.00 78.12 103 SER A CA 1
ATOM 853 C C . SER A 1 103 ? 9.369 1.640 -28.489 1.00 78.12 103 SER A C 1
ATOM 855 O O . SER A 1 103 ? 10.095 2.318 -29.224 1.00 78.12 103 SER A O 1
ATOM 857 N N . PHE A 1 104 ? 8.113 2.008 -28.200 1.00 83.94 104 PHE A N 1
ATOM 858 C CA . PHE A 1 104 ? 7.528 3.253 -28.712 1.00 83.94 104 PHE A CA 1
ATOM 859 C C . PHE A 1 104 ? 8.390 4.461 -28.323 1.00 83.94 104 PHE A C 1
ATOM 861 O O . PHE A 1 104 ? 8.496 5.418 -29.084 1.00 83.94 104 PHE A O 1
ATOM 868 N N . LEU A 1 105 ? 8.997 4.427 -27.130 1.00 83.25 105 LEU A N 1
ATOM 869 C CA . LEU A 1 105 ? 9.760 5.544 -26.598 1.00 83.25 105 LEU A CA 1
ATOM 870 C C . LEU A 1 105 ? 11.105 5.685 -27.320 1.00 83.25 105 LEU A C 1
ATOM 872 O O . LEU A 1 105 ? 11.468 6.802 -27.678 1.00 83.25 105 LEU A O 1
ATOM 876 N N . CYS A 1 106 ? 11.805 4.584 -27.618 1.00 86.38 106 CYS A N 1
ATOM 877 C CA . CYS A 1 106 ? 13.013 4.626 -28.449 1.00 86.38 106 CYS A CA 1
ATOM 878 C C . CYS A 1 106 ? 12.692 5.091 -29.875 1.00 86.38 106 CYS A C 1
ATOM 880 O O . CYS A 1 106 ? 13.405 5.935 -30.416 1.00 86.38 106 CYS A O 1
ATOM 882 N N . GLN A 1 107 ? 11.582 4.614 -30.453 1.00 86.56 107 GLN A N 1
ATOM 883 C CA . GLN A 1 107 ? 11.119 5.050 -31.775 1.00 86.56 107 GLN A CA 1
ATOM 884 C C . GLN A 1 107 ? 10.787 6.548 -31.793 1.00 86.56 107 GLN A C 1
ATOM 886 O O . GLN A 1 107 ? 11.258 7.276 -32.663 1.00 86.56 107 GLN A O 1
ATOM 891 N N . PHE A 1 108 ? 10.033 7.029 -30.802 1.00 88.94 108 PHE A N 1
ATOM 892 C CA . PHE A 1 108 ? 9.666 8.439 -30.665 1.00 88.94 108 PHE A CA 1
ATOM 893 C C . PHE A 1 108 ? 10.892 9.343 -30.495 1.00 88.94 108 PHE A C 1
ATOM 895 O O . PHE A 1 108 ? 10.966 10.412 -31.098 1.00 88.94 108 PHE A O 1
ATOM 902 N N . LEU A 1 109 ? 11.875 8.906 -29.705 1.00 88.88 109 LEU A N 1
ATOM 903 C CA . LEU A 1 109 ? 13.120 9.643 -29.478 1.00 88.88 109 LEU A CA 1
ATOM 904 C C . LEU A 1 109 ? 14.123 9.511 -30.632 1.00 88.88 109 LEU A C 1
ATOM 906 O O . LEU A 1 109 ? 15.156 10.176 -30.602 1.00 88.88 109 LEU A O 1
ATOM 910 N N . THR A 1 110 ? 13.836 8.685 -31.646 1.00 89.62 110 THR A N 1
ATOM 911 C CA . THR A 1 110 ? 14.786 8.339 -32.721 1.00 89.62 110 THR A CA 1
ATOM 912 C C . THR A 1 110 ? 16.123 7.831 -32.153 1.00 89.62 110 THR A C 1
ATOM 914 O O . THR A 1 110 ? 17.199 8.147 -32.659 1.00 89.62 110 THR A O 1
ATOM 917 N N . ALA A 1 111 ? 16.057 7.076 -31.053 1.00 87.81 111 ALA A N 1
ATOM 918 C CA . ALA A 1 111 ? 17.214 6.539 -30.347 1.00 87.81 111 ALA A CA 1
ATOM 919 C C . ALA A 1 111 ? 17.513 5.105 -30.802 1.00 87.81 111 ALA A C 1
ATOM 921 O O . ALA A 1 111 ? 16.597 4.333 -31.096 1.00 87.81 111 ALA A O 1
ATOM 922 N N . THR A 1 112 ? 18.792 4.728 -30.833 1.00 86.62 112 THR A N 1
ATOM 923 C CA . THR A 1 112 ? 19.174 3.328 -31.064 1.00 86.62 112 THR A CA 1
ATOM 924 C C . THR A 1 112 ? 18.898 2.485 -29.812 1.00 86.62 112 THR A C 1
ATOM 926 O O . THR A 1 112 ? 18.891 3.028 -28.700 1.00 86.62 112 THR A O 1
ATOM 929 N N . PRO A 1 113 ? 18.709 1.159 -29.942 1.00 84.19 113 PRO A N 1
ATOM 930 C CA . PRO A 1 113 ? 18.532 0.279 -28.786 1.00 84.19 113 PRO A CA 1
ATOM 931 C C . PRO A 1 113 ? 19.635 0.449 -27.732 1.00 84.19 113 PRO A C 1
ATOM 933 O O . PRO A 1 113 ? 19.350 0.527 -26.539 1.00 84.19 113 PRO A O 1
ATOM 936 N N . GLU A 1 114 ? 20.890 0.620 -28.156 1.00 86.69 114 GLU A N 1
ATOM 937 C CA . GLU A 1 114 ? 22.042 0.811 -27.267 1.00 86.69 114 GLU A CA 1
ATOM 938 C C . GLU A 1 114 ? 21.943 2.108 -26.451 1.00 86.69 114 GLU A C 1
ATOM 940 O O . GLU A 1 114 ? 22.360 2.148 -25.292 1.00 86.69 114 GLU A O 1
ATOM 945 N N . GLN A 1 115 ? 21.359 3.164 -27.027 1.00 88.19 115 GLN A N 1
ATOM 946 C CA . GLN A 1 115 ? 21.125 4.435 -26.336 1.00 88.19 115 GLN A CA 1
ATOM 947 C C . GLN A 1 115 ? 20.008 4.330 -25.287 1.00 88.19 115 GLN A C 1
ATOM 949 O O . GLN A 1 115 ? 20.019 5.087 -24.316 1.00 88.19 115 GLN A O 1
ATOM 954 N N . CYS A 1 116 ? 19.074 3.387 -25.445 1.00 88.62 116 CYS A N 1
ATOM 955 C CA . CYS A 1 116 ? 17.958 3.166 -24.522 1.00 88.62 116 CYS A CA 1
ATOM 956 C C . CYS A 1 116 ? 18.311 2.292 -23.304 1.00 88.62 116 CYS A C 1
ATOM 958 O O . CYS A 1 116 ? 17.661 2.414 -22.260 1.00 88.62 116 CYS A O 1
ATOM 960 N N . VAL A 1 117 ? 19.367 1.471 -23.387 1.00 89.94 117 VAL A N 1
ATOM 961 C CA . VAL A 1 117 ? 19.788 0.569 -22.295 1.00 89.94 117 VAL A CA 1
ATOM 962 C C . VAL A 1 117 ? 20.126 1.336 -21.013 1.00 89.94 117 VAL A C 1
ATOM 964 O O . VAL A 1 117 ? 19.640 1.000 -19.933 1.00 89.94 117 VAL A O 1
ATOM 967 N N . LEU A 1 118 ? 20.957 2.379 -21.106 1.00 90.94 118 LEU A N 1
ATOM 968 C CA . LEU A 1 118 ? 21.409 3.112 -19.920 1.00 90.94 118 LEU A CA 1
ATOM 969 C C . LEU A 1 118 ? 20.251 3.844 -19.200 1.00 90.94 118 LEU A C 1
ATOM 971 O O . LEU A 1 118 ? 20.142 3.709 -17.978 1.00 90.94 118 LEU A O 1
ATOM 975 N N . PRO A 1 119 ? 19.346 4.562 -19.896 1.00 92.06 119 PRO A N 1
ATOM 976 C CA . PRO A 1 119 ? 18.135 5.107 -19.284 1.00 92.06 119 PRO A CA 1
ATOM 97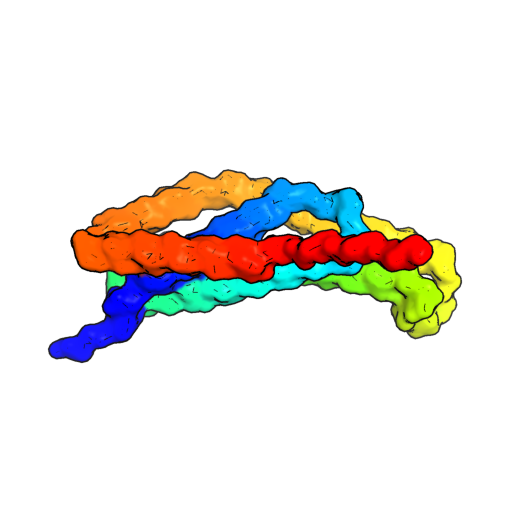7 C C . PRO A 1 119 ? 17.233 4.052 -18.624 1.00 92.06 119 PRO A C 1
ATOM 979 O O . PRO A 1 119 ? 16.753 4.291 -17.515 1.00 92.06 119 PRO A O 1
ATOM 982 N N . ALA A 1 120 ? 17.044 2.877 -19.237 1.00 92.25 120 ALA A N 1
ATOM 983 C CA . ALA A 1 120 ? 16.254 1.793 -18.643 1.00 92.25 120 ALA A CA 1
ATOM 984 C C . ALA A 1 120 ? 16.840 1.333 -17.294 1.00 92.25 120 ALA A C 1
ATOM 986 O O . ALA A 1 120 ? 16.122 1.239 -16.296 1.00 92.25 120 ALA A O 1
ATOM 987 N N . LEU A 1 121 ? 18.166 1.160 -17.228 1.00 93.00 121 LEU A N 1
ATOM 988 C CA . LEU A 1 121 ? 18.881 0.835 -15.987 1.00 93.00 121 LEU A CA 1
ATOM 989 C C . LEU A 1 121 ? 18.764 1.943 -14.929 1.00 93.00 121 LEU A C 1
ATOM 991 O O . LEU A 1 121 ? 18.693 1.661 -13.730 1.00 93.00 121 LEU A O 1
ATOM 995 N N . HIS A 1 122 ? 18.732 3.213 -15.344 1.00 95.19 122 HIS A N 1
ATOM 996 C CA . HIS A 1 122 ? 18.495 4.321 -14.421 1.00 95.19 122 HIS A CA 1
ATOM 997 C C . HIS A 1 122 ? 17.094 4.265 -13.813 1.00 95.19 122 HIS A C 1
ATOM 999 O O . HIS A 1 122 ? 16.968 4.423 -12.598 1.00 95.19 122 HIS A O 1
ATOM 1005 N N . TYR A 1 123 ? 16.059 4.004 -14.615 1.00 95.88 123 TYR A N 1
ATOM 1006 C CA . TYR A 1 123 ? 14.701 3.837 -14.100 1.00 95.88 123 TYR A CA 1
ATOM 1007 C C . TYR A 1 123 ? 14.590 2.652 -13.143 1.00 95.88 123 TYR A C 1
ATOM 1009 O O . TYR A 1 123 ? 14.025 2.809 -12.059 1.00 95.88 123 TYR A O 1
ATOM 1017 N N . GLN A 1 124 ? 15.208 1.517 -13.481 1.00 94.62 124 GLN A N 1
ATOM 1018 C CA . GLN A 1 124 ? 15.276 0.366 -12.586 1.00 94.62 124 GLN A CA 1
ATOM 1019 C C . GLN A 1 124 ? 15.855 0.747 -11.219 1.00 94.62 124 GLN A C 1
ATOM 1021 O O . GLN A 1 124 ? 15.215 0.526 -10.191 1.00 94.62 124 GLN A O 1
ATOM 1026 N N . ARG A 1 125 ? 17.046 1.362 -11.202 1.00 95.25 125 ARG A N 1
ATOM 1027 C CA . ARG A 1 125 ? 17.714 1.749 -9.952 1.00 95.25 125 ARG A CA 1
ATOM 1028 C C . ARG A 1 125 ? 16.848 2.697 -9.125 1.00 95.25 125 ARG A C 1
ATOM 1030 O O . ARG A 1 125 ? 16.765 2.550 -7.914 1.00 95.25 125 ARG A O 1
ATOM 1037 N N . ARG A 1 126 ? 16.166 3.653 -9.766 1.00 96.62 126 ARG A N 1
ATOM 1038 C CA . ARG A 1 126 ? 15.263 4.576 -9.063 1.00 96.62 126 ARG A CA 1
ATOM 1039 C C . ARG A 1 126 ? 14.061 3.867 -8.455 1.00 96.62 126 ARG A C 1
ATOM 1041 O O . ARG A 1 126 ? 13.702 4.186 -7.326 1.00 96.62 126 ARG A O 1
ATOM 1048 N N . ALA A 1 127 ? 13.462 2.913 -9.163 1.00 96.12 127 ALA A N 1
ATOM 1049 C CA . ALA A 1 127 ? 12.383 2.103 -8.609 1.00 96.12 127 ALA A CA 1
ATOM 1050 C C . ALA A 1 127 ? 12.854 1.326 -7.367 1.00 96.12 127 ALA A C 1
ATOM 1052 O O . ALA A 1 127 ? 12.174 1.328 -6.341 1.00 96.12 127 ALA A O 1
ATOM 1053 N N . GLU A 1 128 ? 14.038 0.714 -7.440 1.00 94.12 128 GLU A N 1
ATOM 1054 C CA . GLU A 1 128 ? 14.646 -0.033 -6.333 1.00 94.12 128 GLU A CA 1
ATOM 1055 C C . GLU A 1 128 ? 14.957 0.867 -5.127 1.00 94.12 128 GLU A C 1
ATOM 1057 O O . GLU A 1 128 ? 14.571 0.530 -4.008 1.00 94.12 128 GLU A O 1
ATOM 1062 N N . ASP A 1 129 ? 15.564 2.037 -5.348 1.00 95.69 129 ASP A N 1
ATOM 1063 C CA . ASP A 1 129 ? 15.864 3.016 -4.294 1.00 95.69 129 ASP A CA 1
ATOM 1064 C C . ASP A 1 129 ? 14.589 3.464 -3.555 1.00 95.69 129 ASP A C 1
ATOM 1066 O O . ASP A 1 129 ? 14.569 3.545 -2.323 1.00 95.69 129 ASP A O 1
ATOM 1070 N N . ILE A 1 130 ? 13.507 3.737 -4.297 1.00 96.38 130 ILE A N 1
ATOM 1071 C CA . ILE A 1 130 ? 12.216 4.150 -3.727 1.00 96.38 130 ILE A CA 1
ATOM 1072 C C . ILE A 1 130 ? 11.637 3.035 -2.851 1.00 96.38 130 ILE A C 1
ATOM 1074 O O . ILE A 1 130 ? 11.238 3.291 -1.713 1.00 96.38 130 ILE A O 1
ATOM 1078 N N . LEU A 1 131 ? 11.606 1.798 -3.353 1.00 94.62 131 LEU A N 1
ATOM 1079 C CA . LEU A 1 131 ? 11.067 0.659 -2.606 1.00 94.62 131 LEU A CA 1
ATOM 1080 C C . LEU A 1 131 ? 11.915 0.329 -1.371 1.00 94.62 131 LEU A C 1
ATOM 1082 O O . LEU A 1 131 ? 11.365 0.032 -0.310 1.00 94.62 131 LEU A O 1
ATOM 1086 N N . GLN A 1 132 ? 13.239 0.456 -1.466 1.00 93.12 132 GLN A N 1
ATOM 1087 C CA . GLN A 1 132 ? 14.143 0.294 -0.329 1.00 93.12 132 GLN A CA 1
ATOM 1088 C C . GLN A 1 132 ? 13.913 1.376 0.738 1.00 93.12 132 GLN A C 1
ATOM 1090 O O . GLN A 1 132 ? 13.871 1.081 1.935 1.00 93.12 132 GLN A O 1
ATOM 1095 N N . GLY A 1 133 ? 13.727 2.633 0.324 1.00 93.94 133 GLY A N 1
ATOM 1096 C CA . GLY A 1 133 ? 13.356 3.722 1.228 1.00 93.94 133 GLY A CA 1
ATOM 1097 C C . GLY A 1 133 ? 12.020 3.459 1.924 1.00 93.94 133 GLY A C 1
ATOM 1098 O O . GLY A 1 133 ? 11.908 3.618 3.142 1.00 93.94 133 GLY A O 1
ATOM 1099 N N . LEU A 1 134 ? 11.028 2.979 1.171 1.00 94.56 134 LEU A N 1
ATOM 1100 C CA . LEU A 1 134 ? 9.713 2.621 1.695 1.00 94.56 134 LEU A CA 1
ATOM 1101 C C . LEU A 1 134 ? 9.788 1.494 2.729 1.00 94.56 134 LEU A C 1
ATOM 1103 O O . LEU A 1 134 ? 9.110 1.555 3.756 1.00 94.56 134 LEU A O 1
ATOM 1107 N N . TRP A 1 135 ? 10.642 0.497 2.497 1.00 92.94 135 TRP A N 1
ATOM 1108 C CA . TRP A 1 135 ? 10.860 -0.593 3.442 1.00 92.94 135 TRP A CA 1
ATOM 1109 C C . TRP A 1 135 ? 11.323 -0.077 4.811 1.00 92.94 135 TRP A C 1
ATOM 1111 O O . TRP A 1 135 ? 10.749 -0.448 5.838 1.00 92.94 135 TRP A O 1
ATOM 1121 N N . ASN A 1 136 ? 12.292 0.842 4.832 1.00 91.94 136 ASN A N 1
ATOM 1122 C CA . ASN A 1 136 ? 12.779 1.453 6.072 1.00 91.94 136 ASN A CA 1
ATOM 1123 C C . ASN A 1 136 ? 11.662 2.194 6.821 1.00 91.94 136 ASN A C 1
ATOM 1125 O O . ASN A 1 136 ? 11.535 2.076 8.040 1.00 91.94 136 ASN A O 1
ATOM 1129 N N . VAL A 1 137 ? 10.815 2.926 6.095 1.00 94.19 137 VAL A N 1
ATOM 1130 C CA . VAL A 1 137 ? 9.676 3.644 6.683 1.00 94.19 137 VAL A CA 1
ATOM 1131 C C . VAL A 1 137 ? 8.643 2.671 7.266 1.00 94.19 137 VAL A C 1
ATOM 1133 O O . VAL A 1 137 ? 8.157 2.889 8.377 1.00 94.19 137 VAL A O 1
ATOM 1136 N N . LEU A 1 138 ? 8.335 1.574 6.568 1.00 93.75 138 LEU A N 1
ATOM 1137 C CA . LEU A 1 138 ? 7.407 0.545 7.052 1.00 93.75 138 LEU A CA 1
ATOM 1138 C C . LEU A 1 138 ? 7.901 -0.137 8.333 1.00 93.75 138 LEU A C 1
ATOM 1140 O O . LEU A 1 138 ? 7.100 -0.391 9.233 1.00 93.75 138 LEU A O 1
ATOM 1144 N N . GLN A 1 139 ? 9.210 -0.382 8.452 1.00 91.50 139 GLN A N 1
ATOM 1145 C CA . GLN A 1 139 ? 9.802 -0.922 9.682 1.00 91.50 139 GLN A CA 1
ATOM 1146 C C . GLN A 1 139 ? 9.571 0.002 10.882 1.00 91.50 139 GLN A C 1
ATOM 1148 O O . GLN A 1 139 ? 9.143 -0.449 11.943 1.00 91.50 139 GLN A O 1
ATOM 1153 N N . LEU A 1 140 ? 9.778 1.310 10.705 1.00 92.06 140 LEU A N 1
ATOM 1154 C CA . LEU A 1 140 ? 9.527 2.300 11.758 1.00 92.06 140 LEU A CA 1
ATOM 1155 C C . LEU A 1 140 ? 8.037 2.405 12.111 1.00 92.06 140 LEU A C 1
ATOM 1157 O O . LEU A 1 140 ? 7.675 2.607 13.272 1.00 92.06 140 LEU A O 1
ATOM 1161 N N . ALA A 1 141 ? 7.163 2.250 11.117 1.00 93.06 141 ALA A N 1
ATOM 1162 C CA . ALA A 1 141 ? 5.723 2.368 11.297 1.00 93.06 141 ALA A CA 1
ATOM 1163 C C . ALA A 1 141 ? 5.087 1.169 12.017 1.00 93.06 141 ALA A C 1
ATOM 1165 O O . ALA A 1 141 ? 4.000 1.322 12.575 1.00 93.06 141 ALA A O 1
ATOM 1166 N N . HIS A 1 142 ? 5.739 0.000 12.048 1.00 92.00 142 HIS A N 1
ATOM 1167 C CA . HIS A 1 142 ? 5.160 -1.232 12.594 1.00 92.00 142 HIS A CA 1
ATOM 1168 C C . HIS A 1 142 ? 4.647 -1.064 14.033 1.00 92.00 142 HIS A C 1
ATOM 1170 O O . HIS A 1 142 ? 3.492 -1.379 14.333 1.00 92.00 142 HIS A O 1
ATOM 1176 N N . THR A 1 143 ? 5.475 -0.505 14.919 1.00 93.88 143 THR A N 1
ATOM 1177 C CA . THR A 1 143 ? 5.115 -0.283 16.328 1.00 93.88 143 THR A CA 1
ATOM 1178 C C . THR A 1 143 ? 3.964 0.712 16.466 1.00 93.88 143 THR A C 1
ATOM 1180 O O . THR A 1 143 ? 3.027 0.478 17.230 1.00 93.88 143 THR A O 1
ATOM 1183 N N . ALA A 1 144 ? 3.998 1.810 15.705 1.00 95.50 144 ALA A N 1
ATOM 1184 C CA . ALA A 1 144 ? 2.947 2.824 15.731 1.00 95.50 144 ALA A CA 1
ATOM 1185 C C . ALA A 1 144 ? 1.606 2.266 15.225 1.00 95.50 144 ALA A C 1
ATOM 1187 O O . ALA A 1 144 ? 0.563 2.521 15.831 1.00 95.50 144 ALA A O 1
ATOM 1188 N N . TYR A 1 145 ? 1.645 1.457 14.163 1.00 96.88 145 TYR A N 1
ATOM 1189 C CA . TYR A 1 145 ? 0.487 0.762 13.614 1.00 96.88 145 TYR A CA 1
ATOM 1190 C C . TYR A 1 145 ? -0.128 -0.212 14.626 1.00 96.88 145 TYR A C 1
ATOM 1192 O O . TYR A 1 145 ? -1.324 -0.125 14.903 1.00 96.88 145 TYR A O 1
ATOM 1200 N N . ARG A 1 146 ? 0.678 -1.096 15.234 1.00 97.31 146 ARG A N 1
ATOM 1201 C CA . ARG A 1 146 ? 0.185 -2.067 16.228 1.00 97.31 146 ARG A CA 1
ATOM 1202 C C . ARG A 1 146 ? -0.413 -1.379 17.451 1.00 97.31 146 ARG A C 1
ATOM 1204 O O . ARG A 1 146 ? -1.490 -1.769 17.896 1.00 97.31 146 ARG A O 1
ATOM 1211 N N . ALA A 1 147 ? 0.220 -0.312 17.938 1.00 97.69 147 ALA A N 1
ATOM 1212 C CA . ALA A 1 147 ? -0.324 0.486 19.031 1.00 97.69 147 ALA A CA 1
ATOM 1213 C C . ALA A 1 147 ? -1.672 1.134 18.662 1.00 97.69 147 ALA A C 1
ATOM 1215 O O . ALA A 1 147 ? -2.595 1.136 19.474 1.00 97.69 147 ALA A O 1
ATOM 1216 N N . LEU A 1 148 ? -1.817 1.655 17.437 1.00 98.12 148 LEU A N 1
ATOM 1217 C CA . LEU A 1 148 ? -3.087 2.210 16.958 1.00 98.12 148 LEU A CA 1
ATOM 1218 C C . LEU A 1 148 ? -4.175 1.136 16.838 1.00 98.12 148 LEU A C 1
ATOM 1220 O O . LEU A 1 148 ? -5.311 1.366 17.244 1.00 98.12 148 LEU A O 1
ATOM 1224 N N . GLN A 1 149 ? -3.844 -0.031 16.287 1.00 97.62 149 GLN A N 1
ATOM 1225 C CA . GLN A 1 149 ? -4.776 -1.149 16.154 1.00 97.62 149 GLN A CA 1
ATOM 1226 C C . GLN A 1 149 ? -5.295 -1.604 17.526 1.00 97.62 149 GLN A C 1
ATOM 1228 O O . GLN A 1 149 ? -6.505 -1.729 17.709 1.00 97.62 149 GLN A O 1
ATOM 1233 N N . GLN A 1 150 ? -4.401 -1.764 18.506 1.00 97.62 150 GLN A N 1
ATOM 1234 C CA . GLN A 1 150 ? -4.766 -2.095 19.886 1.00 97.62 150 GLN A CA 1
ATOM 1235 C C . GLN A 1 150 ? -5.637 -1.009 20.526 1.00 97.62 150 GLN A C 1
ATOM 1237 O O . GLN A 1 150 ? -6.657 -1.325 21.134 1.00 97.62 150 GLN A O 1
ATOM 1242 N N . ALA A 1 151 ? -5.280 0.269 20.354 1.00 97.69 151 ALA A N 1
ATOM 1243 C CA . ALA A 1 151 ? -6.067 1.382 20.880 1.00 97.69 151 ALA A CA 1
ATOM 1244 C C . ALA A 1 151 ? -7.486 1.416 20.290 1.00 97.69 151 ALA A C 1
ATOM 1246 O O . ALA A 1 151 ? -8.446 1.603 21.032 1.00 97.69 151 ALA A O 1
ATOM 1247 N N . ASN A 1 152 ? -7.631 1.173 18.983 1.00 97.06 152 ASN A N 1
ATOM 1248 C CA . ASN A 1 152 ? -8.940 1.099 18.332 1.0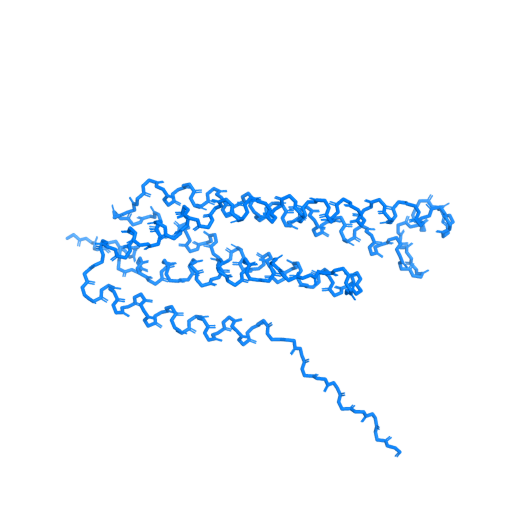0 97.06 152 ASN A CA 1
ATOM 1249 C C . ASN A 1 152 ? -9.785 -0.054 18.886 1.00 97.06 152 ASN A C 1
ATOM 1251 O O . ASN A 1 152 ? -10.954 0.145 19.207 1.00 97.06 152 ASN A O 1
ATOM 1255 N N . GLN A 1 153 ? -9.198 -1.247 19.031 1.00 95.62 153 GLN A N 1
ATOM 1256 C CA . GLN A 1 153 ? -9.904 -2.408 19.583 1.00 95.62 153 GLN A CA 1
ATOM 1257 C C . GLN A 1 153 ? -10.273 -2.215 21.062 1.00 95.62 153 GLN A C 1
ATOM 1259 O O . GLN A 1 153 ? -11.334 -2.660 21.493 1.00 95.62 153 GLN A O 1
ATOM 1264 N N . GLY A 1 154 ? -9.454 -1.487 21.827 1.00 95.25 154 GLY A N 1
ATOM 1265 C CA . GLY A 1 154 ? -9.743 -1.131 23.218 1.00 95.25 154 GLY A CA 1
ATOM 1266 C C . GLY A 1 154 ? -10.956 -0.207 23.400 1.00 95.25 154 GLY A C 1
ATOM 1267 O O . GLY A 1 154 ? -11.488 -0.126 24.503 1.00 95.25 154 GLY A O 1
ATOM 1268 N N . GLN A 1 155 ? -11.423 0.469 22.342 1.00 94.44 155 GLN A N 1
ATOM 1269 C CA . GLN A 1 155 ? -12.651 1.279 22.369 1.00 94.44 155 GLN A CA 1
ATOM 1270 C C . GLN A 1 155 ? -13.928 0.469 22.088 1.00 94.44 155 GLN A C 1
ATOM 1272 O O . GLN A 1 155 ? -15.031 1.015 22.205 1.00 94.44 155 GLN A O 1
ATOM 1277 N N . PHE A 1 156 ? -13.794 -0.789 21.660 1.00 95.12 156 PHE A N 1
ATOM 1278 C CA . PHE A 1 156 ? -14.923 -1.612 21.247 1.00 95.12 156 PHE A CA 1
ATOM 1279 C C . PHE A 1 156 ? -15.633 -2.260 22.433 1.00 95.12 156 PHE A C 1
ATOM 1281 O O . PHE A 1 156 ? -15.005 -2.818 23.334 1.00 95.12 156 PHE A O 1
ATOM 1288 N N . GLN A 1 157 ? -16.961 -2.252 22.374 1.00 94.19 157 GLN A N 1
ATOM 1289 C CA . GLN A 1 157 ? -17.813 -3.145 23.154 1.00 94.19 157 GLN A CA 1
ATOM 1290 C C . GLN A 1 157 ? -17.744 -4.581 22.607 1.00 94.19 157 GLN A C 1
ATOM 1292 O O . GLN A 1 157 ? -17.219 -4.821 21.520 1.00 94.19 157 GLN A O 1
ATOM 1297 N N . ALA A 1 158 ? -18.268 -5.556 23.353 1.00 94.88 158 ALA A N 1
ATOM 1298 C CA . ALA A 1 158 ? -18.156 -6.974 22.995 1.00 94.88 158 ALA A CA 1
ATOM 1299 C C . ALA A 1 158 ? -18.742 -7.306 21.604 1.00 94.88 158 ALA A C 1
ATOM 1301 O O . ALA A 1 158 ? -18.165 -8.093 20.857 1.00 94.88 158 ALA A O 1
ATOM 1302 N N . ASP A 1 159 ? -19.851 -6.670 21.220 1.00 94.88 159 ASP A N 1
ATOM 1303 C CA . ASP A 1 159 ? -20.469 -6.826 19.899 1.00 94.88 159 ASP A CA 1
ATOM 1304 C C . ASP A 1 159 ? -19.631 -6.175 18.780 1.00 94.88 159 ASP A C 1
ATOM 1306 O O . ASP A 1 159 ? -19.521 -6.712 17.679 1.00 94.88 159 ASP A O 1
ATOM 1310 N N . GLU A 1 160 ? -19.022 -5.015 19.041 1.00 95.94 160 GLU A N 1
ATOM 1311 C CA . GLU A 1 160 ? -18.098 -4.331 18.131 1.00 95.94 160 GLU A CA 1
ATOM 1312 C C . GLU A 1 160 ? -16.827 -5.170 17.910 1.00 95.94 160 GLU A C 1
ATOM 1314 O O . GLU A 1 160 ? -16.375 -5.296 16.770 1.00 95.94 160 GLU A O 1
ATOM 1319 N N . GLN A 1 161 ? -16.291 -5.789 18.970 1.00 96.06 161 GLN A N 1
ATOM 1320 C CA . GLN A 1 161 ? -15.131 -6.686 18.897 1.00 96.06 161 GLN A CA 1
ATOM 1321 C C . GLN A 1 161 ? -15.423 -7.909 18.030 1.00 96.06 161 GLN A C 1
ATOM 1323 O O . GLN A 1 161 ? -14.637 -8.227 17.136 1.00 96.06 161 GLN A O 1
ATOM 1328 N N . GLU A 1 162 ? -16.567 -8.560 18.243 1.00 96.62 162 GLU A N 1
ATOM 1329 C CA . GLU A 1 162 ? -16.945 -9.729 17.451 1.00 96.62 162 GLU A CA 1
ATOM 1330 C C . GLU A 1 162 ? -17.152 -9.362 15.976 1.00 96.62 162 GLU A C 1
ATOM 1332 O O . GLU A 1 162 ? -16.657 -10.050 15.082 1.00 96.62 162 GLU A O 1
ATOM 1337 N N . ARG A 1 163 ? -17.796 -8.222 15.695 1.00 96.38 163 ARG A N 1
ATOM 1338 C CA . ARG A 1 163 ? -17.959 -7.731 14.318 1.00 96.38 163 ARG A CA 1
ATOM 1339 C C . ARG A 1 163 ? -16.629 -7.390 13.655 1.00 96.38 163 ARG A C 1
ATOM 1341 O O . ARG A 1 163 ? -16.464 -7.702 12.478 1.00 96.38 163 ARG A O 1
ATOM 1348 N N . TYR A 1 164 ? -15.689 -6.774 14.378 1.00 97.94 164 TYR A N 1
ATOM 1349 C CA . TYR A 1 164 ? -14.332 -6.548 13.873 1.00 97.94 164 TYR A CA 1
ATOM 1350 C C . TYR A 1 164 ? -13.663 -7.875 13.520 1.00 97.94 164 TYR A C 1
ATOM 1352 O O . TYR A 1 164 ? -13.166 -8.016 12.408 1.00 97.94 164 TYR A O 1
ATOM 1360 N N . ARG A 1 165 ? -13.686 -8.851 14.434 1.00 97.88 165 ARG A N 1
ATOM 1361 C CA . ARG A 1 165 ? -13.032 -10.152 14.259 1.00 97.88 165 ARG A CA 1
ATOM 1362 C C . ARG A 1 165 ? -13.588 -10.913 13.055 1.00 97.88 165 ARG A C 1
ATOM 1364 O O . ARG A 1 165 ? -12.822 -11.300 12.181 1.00 97.88 165 ARG A O 1
ATOM 1371 N N . LEU A 1 166 ? -14.911 -11.059 12.966 1.00 97.44 166 LEU A N 1
ATOM 1372 C CA . LEU A 1 166 ? -15.568 -11.739 11.844 1.00 97.44 166 LEU A CA 1
ATOM 1373 C C . LEU A 1 166 ? -15.264 -11.058 10.505 1.00 97.44 166 LEU A C 1
ATOM 1375 O O . LEU A 1 166 ? -14.960 -11.726 9.518 1.00 97.44 166 LEU A O 1
ATOM 1379 N N . ALA A 1 167 ? -15.315 -9.724 10.476 1.00 97.31 167 ALA A N 1
ATOM 1380 C CA . ALA A 1 167 ? -14.964 -8.949 9.295 1.00 97.31 167 ALA A CA 1
ATOM 1381 C C . ALA A 1 167 ? -13.490 -9.146 8.911 1.00 97.31 167 ALA A C 1
ATOM 1383 O O . ALA A 1 167 ? -13.180 -9.359 7.742 1.00 97.31 167 ALA A O 1
ATOM 1384 N N . TYR A 1 168 ? -12.587 -9.101 9.889 1.00 98.12 168 TYR A N 1
ATOM 1385 C CA . TYR A 1 168 ? -11.156 -9.287 9.688 1.00 98.12 168 TYR A CA 1
ATOM 1386 C C . TYR A 1 168 ? -10.851 -10.656 9.081 1.00 98.12 168 TYR A C 1
ATOM 1388 O O . TYR A 1 168 ? -10.190 -10.740 8.048 1.00 98.12 168 TYR A O 1
ATOM 1396 N N . ASP A 1 169 ? -11.381 -11.718 9.688 1.00 97.00 169 ASP A N 1
ATOM 1397 C CA . ASP A 1 169 ? -11.175 -13.095 9.244 1.00 97.00 169 ASP A CA 1
ATOM 1398 C C . ASP A 1 169 ? -11.713 -13.303 7.819 1.00 97.00 169 ASP A C 1
ATOM 1400 O O . ASP A 1 169 ? -11.012 -13.858 6.970 1.00 97.00 169 ASP A O 1
ATOM 1404 N N . SER A 1 170 ? -12.911 -12.784 7.527 1.00 95.94 170 SER A N 1
ATOM 1405 C CA . SER A 1 170 ? -13.520 -12.850 6.193 1.00 95.94 170 SER A CA 1
ATOM 1406 C C . SER A 1 170 ? -12.689 -12.112 5.142 1.00 95.94 170 SER A C 1
ATOM 1408 O O . SER A 1 170 ? -12.321 -12.704 4.130 1.00 95.94 170 SER A O 1
ATOM 1410 N N . PHE A 1 171 ? -12.326 -10.847 5.375 1.00 96.00 171 PHE A N 1
ATOM 1411 C CA . PHE A 1 171 ? -11.556 -10.089 4.385 1.00 96.00 171 PHE A CA 1
ATOM 1412 C C . PHE A 1 171 ? -10.149 -10.641 4.203 1.00 96.00 171 PHE A C 1
ATOM 1414 O O . PHE A 1 171 ? -9.596 -10.548 3.111 1.00 96.00 171 PHE A O 1
ATOM 1421 N N . ARG A 1 172 ? -9.557 -11.228 5.247 1.00 94.62 172 ARG A N 1
ATOM 1422 C CA . ARG A 1 172 ? -8.252 -11.877 5.133 1.00 94.62 172 ARG A CA 1
ATOM 1423 C C . ARG A 1 172 ? -8.309 -13.063 4.175 1.00 94.62 172 ARG A C 1
ATOM 1425 O O . ARG A 1 172 ? -7.392 -13.218 3.375 1.00 94.62 172 ARG A O 1
ATOM 1432 N N . GLN A 1 173 ? -9.370 -13.866 4.226 1.00 91.88 173 GLN A N 1
ATOM 1433 C CA . GLN A 1 173 ? -9.574 -14.965 3.277 1.00 91.88 173 GLN A CA 1
ATOM 1434 C C . GLN A 1 173 ? -9.742 -14.437 1.846 1.00 91.88 173 GLN A C 1
ATOM 1436 O O . GLN A 1 173 ? -9.031 -14.888 0.947 1.00 91.88 173 GLN A O 1
ATOM 1441 N N . ASP A 1 174 ? -10.591 -13.422 1.656 1.00 88.12 174 ASP A N 1
ATOM 1442 C CA . ASP A 1 174 ? -10.840 -12.812 0.343 1.00 88.12 174 ASP A CA 1
ATOM 1443 C C . ASP A 1 174 ? -9.558 -12.238 -0.278 1.00 88.12 174 ASP A C 1
ATOM 1445 O O . ASP A 1 174 ? -9.254 -12.462 -1.450 1.00 88.12 174 ASP A O 1
ATOM 1449 N N . VAL A 1 175 ? -8.770 -11.514 0.518 1.00 90.06 175 VAL A N 1
ATOM 1450 C CA . VAL A 1 175 ? -7.527 -10.878 0.067 1.00 90.06 175 VAL A CA 1
ATOM 1451 C C . VAL A 1 175 ? -6.453 -11.913 -0.274 1.00 90.06 175 VAL A C 1
ATOM 1453 O O . VAL A 1 175 ? -5.698 -11.718 -1.230 1.00 90.06 175 VAL A O 1
ATOM 1456 N N . MET A 1 176 ? -6.380 -13.027 0.458 1.00 83.69 176 MET A N 1
ATOM 1457 C CA . MET A 1 176 ? -5.457 -14.121 0.135 1.00 83.69 176 MET A CA 1
ATOM 1458 C C . MET A 1 176 ? -5.840 -14.821 -1.171 1.00 83.69 176 MET A C 1
ATOM 1460 O O . MET A 1 176 ? -4.956 -15.129 -1.966 1.00 83.69 176 MET A O 1
ATOM 1464 N N . ALA A 1 177 ? -7.137 -14.995 -1.438 1.00 79.44 177 ALA A N 1
ATOM 1465 C CA . ALA A 1 177 ? -7.617 -15.524 -2.713 1.00 79.44 177 ALA A CA 1
ATOM 1466 C C . ALA A 1 177 ? -7.348 -14.559 -3.883 1.00 79.44 177 ALA A C 1
ATOM 1468 O O . ALA A 1 177 ? -6.923 -14.989 -4.951 1.00 79.44 177 ALA A O 1
ATOM 1469 N N . PHE A 1 178 ? -7.529 -13.252 -3.667 1.00 70.81 178 PHE A N 1
ATOM 1470 C CA . PHE A 1 178 ? -7.277 -12.208 -4.668 1.00 70.81 178 PHE A CA 1
ATOM 1471 C C . PHE A 1 178 ? -5.796 -12.069 -5.059 1.00 70.81 178 PHE A C 1
ATOM 1473 O O . PHE A 1 178 ? -5.488 -11.649 -6.168 1.00 70.81 178 PHE A O 1
ATOM 1480 N N . SER A 1 179 ? -4.876 -12.403 -4.151 1.00 66.62 179 SER A N 1
ATOM 1481 C CA . SER A 1 179 ? -3.430 -12.181 -4.319 1.00 66.62 179 SER A CA 1
ATOM 1482 C C . SER A 1 179 ? -2.618 -13.460 -4.560 1.00 66.62 179 SER A C 1
ATOM 1484 O O . SER A 1 179 ? -1.388 -13.433 -4.463 1.00 66.62 179 SER A O 1
ATOM 1486 N N . ALA A 1 180 ? -3.279 -14.585 -4.848 1.00 61.97 180 ALA A N 1
ATOM 1487 C CA . ALA A 1 180 ? -2.612 -15.826 -5.223 1.00 61.97 180 ALA A CA 1
ATOM 1488 C C . ALA A 1 180 ? -2.079 -15.739 -6.670 1.00 61.97 180 ALA A C 1
ATOM 1490 O O . ALA A 1 180 ? -2.802 -15.269 -7.550 1.00 61.97 180 ALA A O 1
ATOM 1491 N N . PRO A 1 181 ? -0.839 -16.189 -6.951 1.00 55.97 181 PRO A N 1
ATOM 1492 C CA . PRO A 1 181 ? -0.361 -16.290 -8.326 1.00 55.97 181 PRO A CA 1
ATOM 1493 C C . PRO A 1 181 ? -1.226 -17.290 -9.116 1.00 55.97 181 PRO A C 1
ATOM 1495 O O . PRO A 1 181 ? -1.713 -18.264 -8.529 1.00 55.97 181 PRO A O 1
ATOM 1498 N N . PRO A 1 182 ? -1.421 -17.085 -10.432 1.00 50.81 182 PRO A N 1
ATOM 1499 C CA . PRO A 1 182 ? -2.140 -18.046 -11.259 1.00 50.81 182 PRO A CA 1
ATOM 1500 C C . PRO A 1 182 ? -1.463 -19.421 -11.179 1.00 50.81 182 PRO A C 1
ATOM 1502 O O . PRO A 1 182 ? -0.236 -19.521 -11.108 1.00 50.81 182 PRO A O 1
ATOM 1505 N N . ALA A 1 183 ? -2.271 -20.486 -11.165 1.00 44.75 183 ALA A N 1
ATOM 1506 C CA . ALA A 1 183 ? -1.762 -21.854 -11.163 1.00 44.75 183 ALA A CA 1
ATOM 1507 C C . ALA A 1 183 ? -0.817 -22.070 -12.362 1.00 44.75 183 ALA A C 1
ATOM 1509 O O . ALA A 1 183 ? -1.096 -21.547 -13.446 1.00 44.75 183 ALA A O 1
ATOM 1510 N N . PRO A 1 184 ? 0.284 -22.830 -12.199 1.00 47.12 184 PRO A N 1
ATOM 1511 C CA . PRO A 1 184 ? 1.187 -23.115 -13.305 1.00 47.12 184 PRO A CA 1
ATOM 1512 C C . PRO A 1 184 ? 0.407 -23.775 -14.444 1.00 47.12 184 PRO A C 1
ATOM 1514 O O . PRO A 1 184 ? -0.349 -24.725 -14.225 1.00 47.12 184 PRO A O 1
ATOM 1517 N N . THR A 1 185 ? 0.577 -23.255 -15.659 1.00 52.91 185 THR A N 1
ATOM 1518 C CA . THR A 1 185 ? 0.001 -23.849 -16.864 1.00 52.91 185 THR A CA 1
ATOM 1519 C C . THR A 1 185 ? 0.519 -25.282 -17.009 1.00 52.91 185 THR A C 1
ATOM 1521 O O . THR A 1 185 ? 1.731 -25.500 -16.915 1.00 52.91 185 THR A O 1
ATOM 1524 N N . PRO A 1 186 ? -0.364 -26.279 -17.208 1.00 53.62 186 PRO A N 1
ATOM 1525 C CA . PRO A 1 186 ? 0.080 -27.644 -17.445 1.00 53.62 186 PRO A CA 1
ATOM 1526 C C . PRO A 1 186 ? 0.957 -27.685 -18.707 1.00 53.62 186 PRO A C 1
ATOM 1528 O O . PRO A 1 186 ? 0.698 -26.927 -19.649 1.00 53.62 186 PRO A O 1
ATOM 1531 N N . PRO A 1 187 ? 2.001 -28.533 -18.738 1.00 53.94 187 PRO A N 1
ATOM 1532 C CA . PRO A 1 187 ? 2.853 -28.658 -19.913 1.00 53.94 187 PRO A CA 1
ATOM 1533 C C . PRO A 1 187 ? 2.009 -29.060 -21.133 1.00 53.94 187 PRO A C 1
ATOM 1535 O O . PRO A 1 187 ? 1.014 -29.779 -20.973 1.00 53.94 187 PRO A O 1
ATOM 1538 N N . PRO A 1 188 ? 2.374 -28.601 -22.345 1.00 54.69 188 PRO A N 1
ATOM 1539 C CA . PRO A 1 188 ? 1.668 -28.995 -23.555 1.00 54.69 188 PRO A CA 1
ATOM 1540 C C . PRO A 1 188 ? 1.680 -30.526 -23.696 1.00 54.69 188 PRO A C 1
ATOM 1542 O O . PRO A 1 188 ? 2.661 -31.164 -23.297 1.00 54.69 188 PRO A O 1
ATOM 1545 N N . PRO A 1 189 ? 0.600 -31.129 -24.226 1.00 61.81 189 PRO A N 1
ATOM 1546 C CA . PRO A 1 189 ? 0.566 -32.564 -24.475 1.00 61.81 189 PRO A CA 1
ATOM 1547 C C . PRO A 1 189 ? 1.709 -32.953 -25.422 1.00 61.81 189 PRO A C 1
ATOM 1549 O O . PRO A 1 189 ? 1.982 -32.235 -26.387 1.00 61.81 189 PRO A O 1
ATOM 1552 N N . ALA A 1 190 ? 2.383 -34.055 -25.081 1.00 68.19 190 ALA A N 1
ATOM 1553 C CA . ALA A 1 190 ? 3.486 -34.638 -25.842 1.00 68.19 190 ALA A CA 1
ATOM 1554 C C . ALA A 1 190 ? 3.052 -35.130 -27.230 1.00 68.19 190 ALA A C 1
ATOM 1556 O O . ALA A 1 190 ? 1.888 -35.581 -27.357 1.00 68.19 190 ALA A O 1
#

Secondary structure (DSSP, 8-state):
----HHHHHHHHHHHHHHHHHHHHHHHHTS--TTS-HHHHHHHHHHHHHHHHHHHHHHHHHTTSTT--HHHHHHHHHHHHHHHHHHHHHHHHHHHHHHHSTT-HHHHHHT--HHHHHHHHHHHHHHHHHHHHHHHHHHHHHHHHHHHHHHHHHHT--HHHHHHHHHHHHHHHHHHHHHTPPPPPPPPPP-

Radius of gyration: 20.55 Å; chains: 1; bounding box: 53×46×56 Å

Foldseek 3Di:
DPDPPLQVCLLLLLLLLVLLQVVLLVLLPDDPVPDDLVVSLVSLVSSLVSLVRNLVSLVSNCVHPPDDPCSVVVSVVSVVLNVLSVLLSVLSVLLVLLPDPVRPVCVVVVHDNVRSVVSSVVSVVSSVVSSVVSNVVVVVCPVVVVVVSVVSCVVDDPVSNVSSVVSNVVVNVVSCVVPDDPDDDDDPDD